Protein AF-A0AAU6ND78-F1 (afdb_monomer)

Secondary structure (DSSP, 8-state):
-HHHHHHHHHHHHHHHT----EEEEEEEEEETT-TTHHHHHHHHHHHHHHH-TTEEEEEEEEEE-TT-HHHHHHHHHHHHTT-BSEEEE-SSS--HHHHHHHHHH---EEE---SSHHHHHHHHHHHHHTT-SEEEEEESSHHHHHHHHHHHTTT--SEEEEEES--HHHHHHHHH-SSPPSEEEEEE-HHHHHHHHHHHHHTT---STT-EEEEESSS----GGG-SS-EEEEEE-HHHHHHHTT-SS-PPPTT--HHHHHHHHHHHHHHHHHHHTTTT-S-S-B---SSS---TTHHHHHHHHHHHHHHHHH-TTSSEEEETTTTEEEE---EEEEEE-GGGG--

Foldseek 3Di:
DVVVVVVVVVVVVVVVPPLQQAEAEEEEEEEPVPVCVVVLLVVLQVLLCVVPVSYHYHYHYQHADVVCNVVSLVSVLVRQLVKHQEYEYAYLADDVLVVVLCVAQVHQYAYEYLACLVVLVVVLVVCVVVVFQEEEEEEADVVVQVSSCNSCPPPHNHHYHYYYADDLVNLVCQVPDPPRGQAYEYAEALVRQLVRVLVCVVSVVPDDAARYEYEHRDCDDHPLVSDPHKYKYKYWHQCLLCLLVVHRDDDQDSPRPSSSSVSSLVVNVLSVLCVVCVVVQPDSIDRARSVDRHHNRNSVNVSSLVVQQVVQPPDPSRQWHADPVNSYTYGSIDMDMDIDHPVVVPD

Radius of gyration: 24.38 Å; Cα contacts (8 Å, |Δi|>4): 549; chains: 1; bounding box: 59×46×86 Å

Sequence (347 aa):
MSFYYLFLLIVFINLGCVLSELSLRFVFIVETQEQDLTHNIGKALKLSETIRPDVKIDDAIVPLDREREDESFRILCSAVSKGVSMIIDLSWSPWSMAEDLATETGLPLIRTLLGSQQLVKALDTYLESRNATDAAIILESESDVDKTLYELLGVSSIRVWVHAGLTRDSAKALKTMRPEPSFYIIVGDNGFVMDTYRRAVKEKLVRRSHRWNLVLTDYSTPDVAQLVLPTVTLQADQVECCKLMKREECTCPSDFQRKQYIINGLIQYISETYSKLERDLPLTTSPVDCEEPQPIMNSTRERLYRQFAEDSEISNETLFYWDAERSGLFLRSRFILSTYSLEAGTQ

Mean predicted aligned error: 6.79 Å

pLDDT: mean 90.55, std 9.92, range [31.86, 98.62]

Nearest PDB structures (foldseek):
  5ipt-assembly1_B  TM=3.861E-01  e=7.762E-07  Xenopus laevis
  5gq9-assembly1_B  TM=2.957E-01  e=4.783E-02  Thermus thermophilus HB27
  4nca-assembly2_B  TM=2.919E-01  e=6.004E-02  Thermus thermophilus
  4n41-assembly1_A  TM=2.745E-01  e=2.633E-01  Thermus thermophilus
  6kr6-assembly1_A  TM=3.049E-01  e=1.819E+00  Drosophila melanogaster

Structure (mmCIF, N/CA/C/O backbone):
data_AF-A0AAU6ND78-F1
#
_entry.id   AF-A0AAU6ND78-F1
#
loop_
_atom_site.group_PDB
_atom_site.id
_atom_site.type_symbol
_atom_site.label_atom_id
_atom_site.label_alt_id
_atom_site.label_comp_id
_atom_site.label_asym_id
_atom_site.label_entity_id
_atom_site.label_seq_id
_atom_site.pdbx_PDB_ins_code
_atom_site.Cartn_x
_atom_site.Cartn_y
_atom_site.Cartn_z
_atom_site.occupancy
_atom_site.B_iso_or_equiv
_atom_site.auth_seq_id
_atom_site.auth_comp_id
_atom_site.auth_asym_id
_atom_site.auth_atom_id
_atom_site.pdbx_PDB_model_num
ATOM 1 N N . MET A 1 1 ? -32.222 25.351 53.608 1.00 53.56 1 MET A N 1
ATOM 2 C CA . MET A 1 1 ? -32.632 24.228 52.731 1.00 53.56 1 MET A CA 1
ATOM 3 C C . MET A 1 1 ? -32.433 24.502 51.239 1.00 53.56 1 MET A C 1
ATOM 5 O O . MET A 1 1 ? -32.030 23.577 50.560 1.00 53.56 1 MET A O 1
ATOM 9 N N . SER A 1 2 ? -32.629 25.723 50.719 1.00 65.56 2 SER A N 1
ATOM 10 C CA . SER A 1 2 ? -32.512 26.025 49.270 1.00 65.56 2 SER A CA 1
ATOM 11 C C 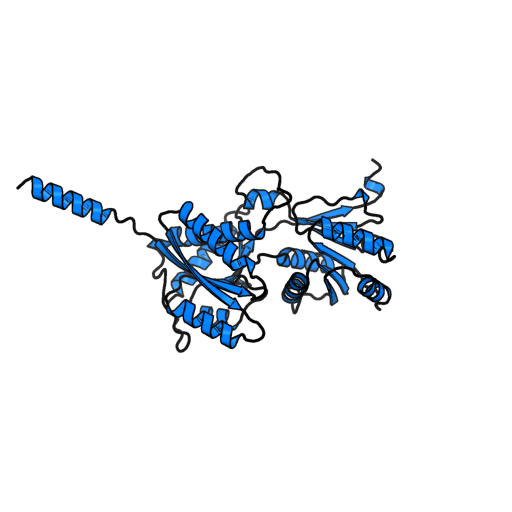. SER A 1 2 ? -31.113 25.789 48.649 1.00 65.56 2 SER A C 1
ATOM 13 O O . SER A 1 2 ? -30.996 25.201 47.579 1.00 65.56 2 SER A O 1
ATOM 15 N N . PHE A 1 3 ? -30.030 26.144 49.354 1.00 68.00 3 PHE A N 1
ATOM 16 C CA . PHE A 1 3 ? -28.660 26.028 48.822 1.00 68.00 3 PHE A CA 1
ATOM 17 C C . PHE A 1 3 ? -28.160 24.589 48.613 1.00 68.00 3 PHE A C 1
ATOM 19 O O . PHE A 1 3 ? -27.346 24.347 47.728 1.00 68.00 3 PHE A O 1
ATOM 26 N N . TYR A 1 4 ? -28.653 23.628 49.398 1.00 75.06 4 TYR A N 1
ATOM 27 C CA . TYR A 1 4 ? -28.202 22.234 49.319 1.00 75.06 4 TYR A CA 1
ATOM 28 C C . TYR A 1 4 ? -28.749 21.533 48.067 1.00 75.06 4 TYR A C 1
ATOM 30 O O . TYR A 1 4 ? -28.034 20.781 47.413 1.00 75.06 4 TYR A O 1
ATOM 38 N N . TYR A 1 5 ? -29.990 21.852 47.682 1.00 78.06 5 TYR A N 1
ATOM 39 C CA . TYR A 1 5 ? -30.595 21.364 46.442 1.00 78.06 5 TYR A CA 1
ATOM 40 C C . TYR A 1 5 ? -29.943 21.977 45.203 1.00 78.06 5 TYR A C 1
ATOM 42 O O . TYR A 1 5 ? -29.746 21.268 44.224 1.00 78.06 5 TYR A O 1
ATOM 50 N N . LEU A 1 6 ? -29.545 23.254 45.254 1.00 79.19 6 LEU A N 1
ATOM 51 C CA . LEU A 1 6 ? -28.819 23.896 44.154 1.00 79.19 6 LEU A CA 1
ATOM 52 C C . LEU A 1 6 ? -27.427 23.272 43.958 1.00 79.19 6 LEU A C 1
ATOM 54 O O . LEU A 1 6 ? -27.023 23.017 42.828 1.00 79.19 6 LEU A O 1
ATOM 58 N N . PHE A 1 7 ? -26.720 22.967 45.052 1.00 80.38 7 PHE A N 1
ATOM 59 C CA . PHE A 1 7 ? -25.421 22.294 44.999 1.00 80.38 7 PHE A CA 1
ATOM 60 C C . PHE A 1 7 ? -25.538 20.858 44.470 1.00 80.38 7 PHE A C 1
ATOM 62 O O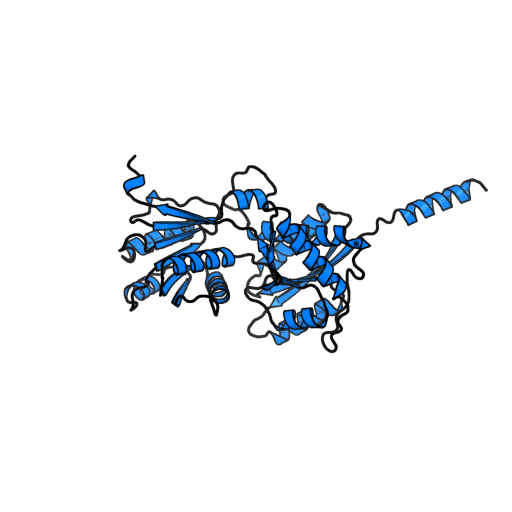 . PHE A 1 7 ? -24.787 20.478 43.578 1.00 80.38 7 PHE A O 1
ATOM 69 N N . LEU A 1 8 ? -26.522 20.084 44.944 1.00 79.06 8 LEU A N 1
ATOM 70 C CA . LEU A 1 8 ? -26.807 18.746 44.414 1.00 79.06 8 LEU A CA 1
ATOM 71 C C . LEU A 1 8 ? -27.179 18.787 42.930 1.00 79.06 8 LEU A C 1
ATOM 73 O O . LEU A 1 8 ? -26.688 17.961 42.173 1.00 79.06 8 LEU A O 1
ATOM 77 N N . LEU A 1 9 ? -27.983 19.758 42.490 1.00 78.06 9 LEU A N 1
ATOM 78 C CA . LEU A 1 9 ? -28.353 19.908 41.082 1.00 78.06 9 LEU A CA 1
ATOM 79 C C . LEU A 1 9 ? -27.132 20.233 40.208 1.00 78.06 9 LEU A C 1
ATOM 81 O O . LEU A 1 9 ? -26.975 19.644 39.148 1.00 78.06 9 LEU A O 1
ATOM 85 N N . ILE A 1 10 ? -26.230 21.106 40.671 1.00 76.25 10 ILE A N 1
ATOM 86 C CA . ILE A 1 10 ? -24.968 21.407 39.978 1.00 76.25 10 ILE A CA 1
ATOM 87 C C . ILE A 1 10 ? -24.070 20.167 39.933 1.00 76.25 10 ILE A C 1
ATOM 89 O O . ILE A 1 10 ? -23.487 19.887 38.892 1.00 76.25 10 ILE A O 1
ATOM 93 N N . VAL A 1 11 ? -23.979 19.393 41.015 1.00 73.81 11 VAL A N 1
ATOM 94 C CA . VAL A 1 11 ? -23.215 18.137 41.040 1.00 73.81 11 VAL A CA 1
ATOM 95 C C . VAL A 1 11 ? -23.829 17.107 40.087 1.00 73.81 11 VAL A C 1
ATOM 97 O O . VAL A 1 11 ? -23.094 16.521 39.308 1.00 73.81 11 VAL A O 1
ATOM 100 N N . PHE A 1 12 ? -25.154 16.941 40.052 1.00 69.81 12 PHE A N 1
ATOM 101 C CA . PHE A 1 12 ? -25.834 16.032 39.119 1.00 69.81 12 PHE A CA 1
ATOM 102 C C . PHE A 1 12 ? -25.751 16.488 37.658 1.00 69.81 12 PHE A C 1
ATOM 104 O O . PHE A 1 12 ? -25.626 15.644 36.779 1.00 69.81 12 PHE A O 1
ATOM 111 N N . ILE A 1 13 ? -25.766 17.796 37.382 1.00 67.56 13 ILE A N 1
ATOM 112 C CA . ILE A 1 13 ? -25.544 18.336 36.032 1.00 67.56 13 ILE A CA 1
ATOM 113 C C . ILE A 1 13 ? -24.085 18.131 35.610 1.00 67.56 13 ILE A C 1
ATOM 115 O O . ILE A 1 13 ? -23.843 17.741 34.476 1.00 67.56 13 ILE A O 1
ATOM 119 N N . ASN A 1 14 ? -23.113 18.325 36.507 1.00 58.50 14 ASN A N 1
ATOM 120 C CA . ASN A 1 14 ? -21.699 18.081 36.200 1.00 58.50 14 ASN A CA 1
ATOM 121 C C . ASN A 1 14 ? -21.361 16.583 36.107 1.00 58.50 14 ASN A C 1
ATOM 123 O O . ASN A 1 14 ? -20.530 16.214 35.286 1.00 58.50 14 ASN A O 1
ATOM 127 N N . LEU A 1 15 ? -22.032 15.712 36.871 1.00 57.19 15 LEU A N 1
ATOM 128 C CA . LEU A 1 15 ? -21.959 14.256 36.686 1.00 57.19 15 LEU A CA 1
ATOM 129 C C . LEU A 1 15 ? -22.676 13.803 35.405 1.00 57.19 15 LEU A C 1
ATOM 131 O O . LEU A 1 15 ? -22.231 12.855 34.770 1.00 57.19 15 LEU A O 1
ATOM 135 N N . GLY A 1 16 ? -23.763 14.474 35.013 1.00 49.50 16 GLY A N 1
ATOM 136 C CA . GLY A 1 16 ? -24.480 14.221 33.759 1.00 49.50 16 GLY A CA 1
ATOM 137 C C . GLY A 1 16 ? -23.783 14.785 32.514 1.00 49.50 16 GLY A C 1
ATOM 138 O O . GLY A 1 16 ? -24.092 14.357 31.408 1.00 49.50 16 GLY A O 1
ATOM 139 N N . CYS A 1 17 ? -22.833 15.709 32.695 1.00 43.47 17 CYS A N 1
ATOM 140 C CA . CYS A 1 17 ? -21.955 16.271 31.664 1.00 43.47 17 CYS A CA 1
ATOM 141 C C . CYS A 1 17 ? -20.551 15.644 31.668 1.00 43.47 17 CYS A C 1
ATOM 143 O O . CYS A 1 17 ? -19.610 16.246 31.147 1.00 43.47 17 CYS A O 1
ATOM 145 N N . VAL A 1 18 ? -20.388 14.428 32.198 1.00 48.59 18 VAL A N 1
ATOM 146 C CA . VAL A 1 18 ? -19.307 13.572 31.702 1.00 48.59 18 VAL A CA 1
ATOM 147 C C . VAL A 1 18 ? -19.724 13.203 30.283 1.00 48.59 18 VAL A C 1
ATOM 149 O O . VAL A 1 18 ? -20.524 12.292 30.083 1.00 48.59 18 VAL A O 1
ATOM 152 N N . LEU A 1 19 ? -19.280 14.000 29.305 1.00 51.47 19 LEU A N 1
ATOM 153 C CA . LEU A 1 19 ? -19.323 13.618 27.898 1.00 51.47 19 LEU A CA 1
ATOM 154 C C . LEU A 1 19 ? -18.779 12.188 27.839 1.00 51.47 19 LEU A C 1
ATOM 156 O O . LEU A 1 19 ? -17.650 11.959 28.265 1.00 51.47 19 LEU A O 1
ATOM 160 N N . SER A 1 20 ? -19.625 11.236 27.436 1.00 59.66 20 SER A N 1
ATOM 161 C CA . SER A 1 20 ? -19.210 9.853 27.211 1.00 59.66 20 SER A CA 1
ATOM 162 C C . SER A 1 20 ? -18.063 9.904 26.213 1.00 59.66 20 SER A C 1
ATOM 164 O O . SER A 1 20 ? -18.268 10.267 25.060 1.00 59.66 20 SER A O 1
ATOM 166 N N . GLU A 1 21 ? -16.850 9.675 26.698 1.00 79.06 21 GLU A N 1
ATOM 167 C CA . GLU A 1 21 ? -15.640 9.720 25.894 1.00 79.06 21 GLU A CA 1
ATOM 168 C C . GLU A 1 21 ? -15.464 8.338 25.270 1.00 79.06 21 GLU A C 1
ATOM 170 O O . GLU A 1 21 ? -15.348 7.332 25.978 1.00 79.06 21 GLU A O 1
ATOM 175 N N . LEU A 1 22 ? -15.497 8.269 23.940 1.00 89.38 22 LEU A N 1
ATOM 176 C CA . LEU A 1 22 ? -15.338 7.010 23.230 1.00 89.38 22 LEU A CA 1
ATOM 177 C C . LEU A 1 22 ? -13.873 6.579 23.312 1.00 89.38 22 LEU A C 1
ATOM 179 O O . LEU A 1 22 ? -13.000 7.214 22.723 1.00 89.38 22 LEU A O 1
ATOM 183 N N . SER A 1 23 ? -13.606 5.474 24.001 1.00 93.31 23 SER A N 1
ATOM 184 C CA . SER A 1 23 ? -12.269 4.884 24.082 1.00 93.31 23 SER A CA 1
ATOM 185 C C . SER A 1 23 ? -12.122 3.741 23.077 1.00 93.31 23 SER A C 1
ATOM 187 O O . SER A 1 23 ? -12.868 2.758 23.114 1.00 93.31 23 SER A O 1
ATOM 189 N N . LEU A 1 24 ? -11.163 3.887 22.165 1.00 96.25 24 LEU A N 1
ATOM 190 C CA . LEU A 1 24 ? -10.801 2.914 21.141 1.00 96.25 24 LEU A CA 1
ATOM 191 C C . LEU A 1 24 ? -9.379 2.419 21.378 1.00 96.25 24 LEU A C 1
ATOM 193 O O . LEU A 1 24 ? -8.514 3.168 21.831 1.00 96.25 24 LEU A O 1
ATOM 197 N N . ARG A 1 25 ? -9.126 1.162 21.016 1.00 97.50 25 ARG A N 1
ATOM 198 C CA . ARG A 1 25 ? -7.787 0.580 21.067 1.00 97.50 25 ARG A CA 1
ATOM 199 C C . ARG A 1 25 ? -7.467 -0.155 19.776 1.00 97.50 25 ARG A C 1
ATOM 201 O O . ARG A 1 25 ? -8.070 -1.189 19.489 1.00 97.50 25 ARG A O 1
ATOM 208 N N . PHE A 1 26 ? -6.527 0.368 18.997 1.00 98.44 26 PHE A N 1
ATOM 209 C CA . PHE A 1 26 ? -6.134 -0.211 17.713 1.00 98.44 26 PHE A CA 1
ATOM 210 C C . PHE A 1 26 ? -4.826 -0.986 17.826 1.00 98.44 26 PHE A C 1
ATOM 212 O O . PHE A 1 26 ? -3.862 -0.530 18.434 1.00 98.44 26 PHE A O 1
ATOM 219 N N . VAL A 1 27 ? -4.779 -2.167 17.218 1.00 98.62 27 VAL A N 1
ATOM 220 C CA . VAL A 1 27 ? -3.546 -2.950 17.106 1.00 98.62 27 VAL A CA 1
ATOM 221 C C . VAL A 1 27 ? -3.074 -2.888 15.661 1.00 98.62 27 VAL A C 1
ATOM 223 O O . VAL A 1 27 ? -3.791 -3.320 14.766 1.00 98.62 27 VAL A O 1
ATOM 226 N N . PHE A 1 28 ? -1.887 -2.338 15.425 1.00 98.56 28 PHE A N 1
ATOM 227 C CA . PHE A 1 28 ? -1.316 -2.194 14.090 1.00 98.56 28 PHE A CA 1
ATOM 228 C C . PHE A 1 28 ? -0.317 -3.311 13.813 1.00 98.56 28 PHE A C 1
ATOM 230 O O . PHE A 1 28 ? 0.616 -3.500 14.593 1.00 98.56 28 PHE A O 1
ATOM 237 N N . ILE A 1 29 ? -0.471 -4.008 12.690 1.00 98.44 29 ILE A N 1
ATOM 238 C CA . ILE A 1 29 ? 0.523 -4.971 12.199 1.00 98.44 29 ILE A CA 1
ATOM 239 C C . ILE A 1 29 ? 1.402 -4.257 11.175 1.00 98.44 29 ILE A C 1
ATOM 241 O O . ILE A 1 29 ? 0.898 -3.654 10.227 1.00 98.44 29 ILE A O 1
ATOM 245 N N . VAL A 1 30 ? 2.716 -4.294 11.389 1.00 97.31 30 VAL A N 1
ATOM 246 C CA . VAL A 1 30 ? 3.703 -3.563 10.588 1.00 97.31 30 VAL A CA 1
ATOM 247 C C . VAL A 1 30 ? 4.913 -4.450 10.335 1.00 97.31 30 VAL A C 1
ATOM 249 O O . VAL A 1 30 ? 5.438 -5.043 11.267 1.00 97.31 30 VAL A O 1
ATOM 252 N N . GLU A 1 31 ? 5.396 -4.511 9.097 1.00 94.94 31 GLU A N 1
ATOM 253 C CA . GLU A 1 31 ? 6.631 -5.232 8.759 1.00 94.94 31 GLU A CA 1
ATOM 254 C C . GLU A 1 31 ? 7.838 -4.640 9.503 1.00 94.94 31 GLU A C 1
ATOM 256 O O . GLU A 1 31 ? 7.981 -3.419 9.604 1.00 94.94 31 GLU A O 1
ATOM 261 N N . THR A 1 32 ? 8.746 -5.487 9.993 1.00 94.81 32 THR A N 1
ATOM 262 C CA . THR A 1 32 ? 9.951 -5.045 10.734 1.00 94.81 32 THR A CA 1
ATOM 263 C C . THR A 1 32 ? 10.842 -4.063 9.960 1.00 94.81 32 THR A C 1
ATOM 265 O O . THR A 1 32 ? 11.586 -3.282 10.560 1.00 94.81 32 THR A O 1
ATOM 268 N N . GLN A 1 33 ? 10.751 -4.066 8.631 1.00 91.69 33 GLN A N 1
ATOM 269 C CA . GLN A 1 33 ? 11.484 -3.188 7.725 1.00 91.69 33 GLN A CA 1
ATOM 270 C C . GLN A 1 33 ? 10.896 -1.761 7.656 1.00 91.69 33 GLN A C 1
ATOM 272 O O . GLN A 1 33 ? 11.593 -0.839 7.238 1.00 91.69 33 GLN A O 1
ATOM 277 N N . GLU A 1 34 ? 9.649 -1.532 8.087 1.00 90.06 34 GLU A N 1
ATOM 278 C CA . GLU A 1 34 ? 8.969 -0.222 8.038 1.00 90.06 34 GLU A CA 1
ATOM 279 C C . GLU A 1 34 ? 9.133 0.565 9.356 1.00 90.06 34 GLU A C 1
ATOM 281 O O . GLU A 1 34 ? 8.165 0.923 10.029 1.00 90.06 34 GLU A O 1
ATOM 286 N N . GLN A 1 35 ? 10.377 0.869 9.736 1.00 85.19 35 GLN A N 1
ATOM 287 C CA . GLN A 1 35 ? 10.702 1.477 11.040 1.00 85.19 35 GLN A CA 1
ATOM 288 C C . GLN A 1 35 ? 10.056 2.857 11.270 1.00 85.19 35 GLN A C 1
ATOM 290 O O . GLN A 1 35 ? 9.648 3.179 12.388 1.00 85.19 35 GLN A O 1
ATOM 295 N N . ASP A 1 36 ? 9.909 3.659 10.213 1.00 90.00 36 ASP A N 1
ATOM 296 C CA . ASP A 1 36 ? 9.319 5.003 10.293 1.00 90.00 36 ASP A CA 1
ATOM 297 C C . ASP A 1 36 ? 7.799 4.980 10.522 1.00 90.00 36 ASP A C 1
ATOM 299 O O . ASP A 1 36 ? 7.201 5.985 10.925 1.00 90.00 36 ASP A O 1
ATOM 303 N N . LEU A 1 37 ? 7.147 3.841 10.269 1.00 93.25 37 LEU A N 1
ATOM 304 C CA . LEU A 1 37 ? 5.693 3.748 10.276 1.00 93.25 37 LEU A CA 1
ATOM 305 C C . LEU A 1 37 ? 5.108 3.918 11.682 1.00 93.25 37 LEU A C 1
ATOM 307 O O . LEU A 1 37 ? 4.090 4.589 11.834 1.00 93.25 37 LEU A O 1
ATOM 311 N N . THR A 1 38 ? 5.798 3.430 12.715 1.00 94.75 38 THR A N 1
ATOM 312 C CA . THR A 1 38 ? 5.420 3.624 14.125 1.00 94.75 38 THR A CA 1
ATOM 313 C C . THR A 1 38 ? 5.265 5.106 14.479 1.00 94.75 38 THR A C 1
ATOM 315 O O . THR A 1 38 ? 4.281 5.515 15.096 1.00 94.75 38 THR A O 1
ATOM 318 N N . HIS A 1 39 ? 6.208 5.946 14.041 1.00 95.75 39 HIS A N 1
ATOM 319 C CA . HIS A 1 39 ? 6.139 7.392 14.271 1.00 95.75 39 HIS A CA 1
ATOM 320 C C . HIS A 1 39 ? 4.975 8.036 13.514 1.00 95.75 39 HIS A C 1
ATOM 322 O O . HIS A 1 39 ? 4.284 8.910 14.043 1.00 95.75 39 HIS A O 1
ATOM 328 N N . ASN A 1 40 ? 4.733 7.588 12.281 1.00 96.50 40 ASN A N 1
ATOM 329 C CA . ASN A 1 40 ? 3.654 8.109 11.448 1.00 96.50 40 ASN A CA 1
ATOM 330 C C . ASN A 1 40 ? 2.267 7.753 12.004 1.00 96.50 40 ASN A C 1
ATOM 332 O O . ASN A 1 40 ? 1.378 8.610 12.004 1.00 96.50 40 ASN A O 1
ATOM 336 N N . ILE A 1 41 ? 2.103 6.539 12.540 1.00 97.81 41 ILE A N 1
ATOM 337 C CA . ILE A 1 41 ? 0.901 6.104 13.265 1.00 97.81 41 ILE A CA 1
ATOM 338 C C . ILE A 1 41 ? 0.678 7.001 14.486 1.00 97.81 41 ILE A C 1
ATOM 340 O O . ILE A 1 41 ? -0.388 7.600 14.614 1.00 97.81 41 ILE A O 1
ATOM 344 N N . GLY A 1 42 ? 1.700 7.200 15.325 1.00 97.06 42 GLY A N 1
ATOM 345 C CA . GLY A 1 42 ? 1.593 8.056 16.513 1.00 97.06 42 GLY A CA 1
ATOM 346 C C . GLY A 1 42 ? 1.199 9.506 16.197 1.00 97.06 42 GLY A C 1
ATOM 347 O O . GLY A 1 42 ? 0.430 10.123 16.936 1.00 97.06 42 GLY A O 1
ATOM 348 N N . LYS A 1 43 ? 1.681 10.068 15.079 1.00 97.19 43 LYS A N 1
ATOM 349 C CA . LYS A 1 43 ? 1.241 11.388 14.590 1.00 97.19 43 LYS A CA 1
ATOM 350 C C . LYS A 1 43 ? -0.223 11.389 14.154 1.00 97.19 43 LYS A C 1
ATOM 352 O O . LYS A 1 43 ? -0.943 12.333 14.474 1.00 97.19 43 LYS A O 1
ATOM 357 N N . ALA A 1 44 ? -0.645 10.361 13.425 1.00 97.38 44 ALA A N 1
ATOM 358 C CA . ALA A 1 44 ? -2.000 10.247 12.901 1.00 97.38 44 ALA A CA 1
ATOM 359 C C . ALA A 1 44 ? -3.039 10.063 14.020 1.00 97.38 44 ALA A C 1
ATOM 361 O O . ALA A 1 44 ? -4.082 10.713 13.992 1.00 97.38 44 ALA A O 1
ATOM 362 N N . LEU A 1 45 ? -2.718 9.264 15.043 1.00 97.19 45 LEU A N 1
ATOM 363 C CA . LEU A 1 45 ? -3.536 9.101 16.249 1.00 97.19 45 LEU A CA 1
ATOM 364 C C . LEU A 1 45 ? -3.746 10.444 16.960 1.00 97.19 45 LEU A C 1
ATOM 366 O O . LEU A 1 45 ? -4.882 10.883 17.126 1.00 97.19 45 LEU A O 1
ATOM 370 N N . LYS A 1 46 ? -2.656 11.163 17.262 1.00 96.25 46 LYS A N 1
ATOM 371 C CA . LYS A 1 46 ? -2.714 12.494 17.895 1.00 96.25 46 LYS A CA 1
ATOM 372 C C . LYS A 1 46 ? -3.516 13.502 17.079 1.00 96.25 46 LYS A C 1
ATOM 374 O O . LYS A 1 46 ? -4.245 14.317 17.642 1.00 96.25 46 LYS A O 1
ATOM 379 N N . LEU A 1 47 ? -3.370 13.474 15.754 1.00 95.44 47 LEU A N 1
ATOM 380 C CA . LEU A 1 47 ? -4.152 14.326 14.866 1.00 95.44 47 LEU A CA 1
ATOM 381 C C . LEU A 1 47 ? -5.646 13.994 14.967 1.00 95.44 47 LEU A C 1
ATOM 383 O O . LEU A 1 47 ? -6.450 14.912 15.102 1.00 95.44 47 LEU A O 1
ATOM 387 N N . SER A 1 48 ? -6.008 12.708 14.947 1.00 95.19 48 SER A N 1
ATOM 388 C CA . SER A 1 48 ? -7.399 12.266 15.085 1.00 95.19 48 SER A CA 1
ATOM 389 C C . SER A 1 48 ? -8.008 12.727 16.412 1.00 95.19 48 SER A C 1
ATOM 391 O O . SER A 1 48 ? -9.097 13.290 16.399 1.00 95.19 48 SER A O 1
ATOM 393 N N . GLU A 1 49 ? -7.300 12.576 17.535 1.00 94.19 49 GLU A N 1
ATOM 394 C CA . GLU A 1 49 ? -7.760 13.054 18.852 1.00 94.19 49 GLU A CA 1
ATOM 395 C C . GLU A 1 49 ? -7.838 14.589 18.938 1.00 94.19 49 GLU A C 1
ATOM 397 O O . GLU A 1 49 ? -8.685 15.144 19.631 1.00 94.19 49 GLU A O 1
ATOM 402 N N . THR A 1 50 ? -6.974 15.309 18.214 1.00 94.62 50 THR A N 1
ATOM 403 C CA . THR A 1 50 ? -7.032 16.781 18.153 1.00 94.62 50 THR A CA 1
ATOM 404 C C . THR A 1 50 ? -8.259 17.258 17.378 1.00 94.62 50 THR A C 1
ATOM 406 O O . THR A 1 50 ? -8.898 18.235 17.763 1.00 94.62 50 THR A O 1
ATOM 409 N N . ILE A 1 51 ? -8.587 16.578 16.276 1.00 92.56 51 ILE A N 1
ATOM 410 C CA . ILE A 1 51 ? -9.783 16.866 15.474 1.00 92.56 51 ILE A CA 1
ATOM 411 C C . ILE A 1 51 ? -11.046 16.463 16.246 1.00 92.56 51 ILE A C 1
ATOM 413 O O . ILE A 1 51 ? -12.073 17.131 16.125 1.00 92.56 51 ILE A O 1
ATOM 417 N N . ARG A 1 52 ? -10.964 15.396 17.048 1.00 89.94 52 ARG A N 1
ATOM 418 C CA . ARG A 1 52 ? -1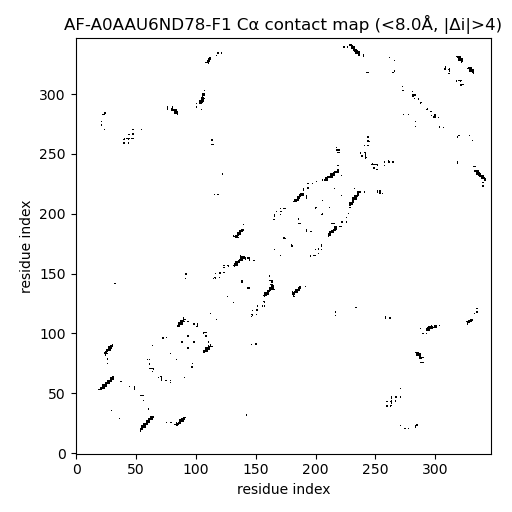2.075 14.832 17.817 1.00 89.94 52 ARG A CA 1
ATOM 419 C C . ARG A 1 52 ? -11.702 14.602 19.283 1.00 89.94 52 ARG A C 1
ATOM 421 O O . ARG A 1 52 ? -11.325 13.490 19.650 1.00 89.94 52 ARG A O 1
ATOM 428 N N . PRO A 1 53 ? -11.838 15.641 20.129 1.00 89.94 53 PRO A N 1
ATOM 429 C CA . PRO A 1 53 ? -11.487 15.564 21.548 1.00 89.94 53 PRO A CA 1
ATOM 430 C C . PRO A 1 53 ? -12.354 14.602 22.368 1.00 89.94 53 PRO A C 1
ATOM 432 O O . PRO A 1 53 ? -12.009 14.302 23.503 1.00 89.94 53 PRO A O 1
ATOM 435 N N . ASP A 1 54 ? -13.488 14.168 21.816 1.00 89.94 54 ASP A N 1
ATOM 436 C CA . ASP A 1 54 ? -14.436 13.213 22.392 1.00 89.94 54 ASP A CA 1
ATOM 437 C C . ASP A 1 54 ? -14.032 11.742 22.187 1.00 89.94 54 ASP A C 1
ATOM 439 O O . ASP A 1 54 ? -14.708 10.845 22.692 1.00 89.94 54 ASP A O 1
ATOM 443 N N . VAL A 1 55 ? -12.941 11.487 21.456 1.00 91.75 55 VAL A N 1
ATOM 444 C CA . VAL A 1 55 ? -12.392 10.146 21.231 1.00 91.75 55 VAL A CA 1
ATOM 445 C C . VAL A 1 55 ? -10.995 10.044 21.820 1.00 91.75 55 VAL A C 1
ATOM 447 O O . VAL A 1 55 ? -10.136 10.889 21.565 1.00 91.75 55 VAL A O 1
ATOM 450 N N . LYS A 1 56 ? -10.749 8.951 22.541 1.00 94.62 56 LYS A N 1
ATOM 451 C CA . LYS A 1 56 ? -9.415 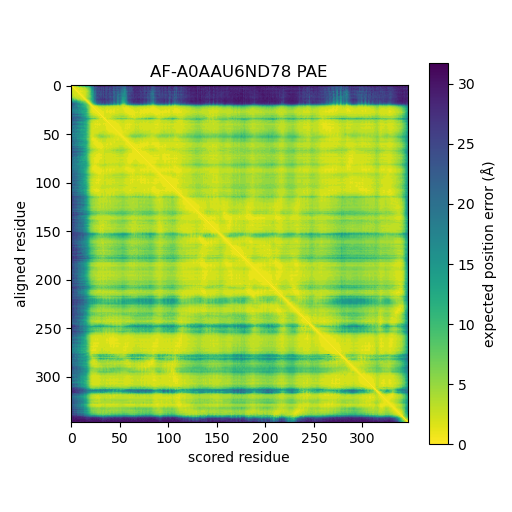8.522 22.965 1.00 94.62 56 LYS A CA 1
ATOM 452 C C . LYS A 1 56 ? -9.007 7.287 22.200 1.00 94.62 56 LYS A C 1
ATOM 454 O O . LYS A 1 56 ? -9.782 6.337 22.124 1.00 94.62 56 LYS A O 1
ATOM 459 N N . ILE A 1 57 ? -7.807 7.306 21.632 1.00 95.94 57 ILE A N 1
ATOM 460 C CA . ILE A 1 57 ? -7.303 6.205 20.820 1.00 95.94 57 ILE A CA 1
ATOM 461 C C . ILE A 1 57 ? -5.966 5.740 21.381 1.00 95.94 57 ILE A C 1
ATOM 463 O O . ILE A 1 57 ? -4.940 6.390 21.197 1.00 95.94 57 ILE A O 1
ATOM 467 N N . ASP A 1 58 ? -5.989 4.573 22.016 1.00 96.06 58 ASP A N 1
ATOM 468 C CA . ASP A 1 58 ? -4.784 3.848 22.396 1.00 96.06 58 ASP A CA 1
ATOM 469 C C . ASP A 1 58 ? -4.324 2.937 21.256 1.00 96.06 58 ASP A C 1
ATOM 471 O O . ASP A 1 58 ? -5.129 2.434 20.465 1.00 96.06 58 ASP A O 1
ATOM 475 N N . ASP A 1 59 ? -3.025 2.651 21.211 1.00 97.06 59 ASP A N 1
ATOM 476 C CA . ASP A 1 59 ? -2.452 1.754 20.218 1.00 97.06 59 ASP A CA 1
ATOM 477 C C . ASP A 1 59 ? -1.567 0.645 20.803 1.00 97.06 59 ASP A C 1
ATOM 479 O O . ASP A 1 59 ? -1.172 0.632 21.977 1.00 97.06 59 ASP A O 1
ATOM 483 N N . ALA A 1 60 ? -1.294 -0.344 19.959 1.00 98.06 60 ALA A N 1
ATOM 484 C CA . ALA A 1 60 ? -0.177 -1.261 20.096 1.00 98.06 60 ALA A CA 1
ATOM 485 C C . ALA A 1 60 ? 0.375 -1.582 18.706 1.00 98.06 60 ALA A C 1
ATOM 487 O O . ALA A 1 60 ? -0.391 -1.816 17.773 1.00 98.06 60 ALA A O 1
ATOM 488 N N . ILE A 1 61 ? 1.700 -1.633 18.584 1.00 98.00 61 ILE A N 1
ATOM 489 C CA . ILE A 1 61 ? 2.381 -2.001 17.343 1.00 98.00 61 ILE A CA 1
ATOM 490 C C . ILE A 1 61 ? 2.884 -3.437 17.457 1.00 98.00 61 ILE A C 1
ATOM 492 O O . ILE A 1 61 ? 3.603 -3.779 18.398 1.00 98.00 61 ILE A O 1
ATOM 496 N N . VAL A 1 62 ? 2.521 -4.261 16.482 1.00 98.25 62 VAL A N 1
ATOM 497 C CA . VAL A 1 62 ? 2.986 -5.635 16.319 1.00 98.25 62 VAL A CA 1
ATOM 498 C C . VAL A 1 62 ? 3.969 -5.660 15.149 1.00 98.25 62 VAL A C 1
ATOM 500 O O . VAL A 1 62 ? 3.542 -5.525 13.999 1.00 98.25 62 VAL A O 1
ATOM 503 N N . PRO A 1 63 ? 5.280 -5.809 15.411 1.00 97.44 63 PRO A N 1
ATOM 504 C CA . PRO A 1 63 ? 6.256 -5.997 14.352 1.00 97.44 63 PRO A CA 1
ATOM 505 C C . PRO A 1 63 ? 6.113 -7.408 13.770 1.00 97.44 63 PRO A C 1
ATOM 507 O O . PRO A 1 63 ? 6.257 -8.403 14.485 1.00 97.44 63 PRO A O 1
ATOM 510 N N . LEU A 1 64 ? 5.834 -7.489 12.474 1.00 97.38 64 LEU A N 1
ATOM 511 C CA . LEU A 1 64 ? 5.760 -8.726 11.714 1.00 97.38 64 LEU A CA 1
ATOM 512 C C . LEU A 1 64 ? 7.144 -9.067 11.162 1.00 97.38 64 LEU A C 1
ATOM 514 O O . LEU A 1 64 ? 7.714 -8.332 10.352 1.00 97.38 64 LEU A O 1
ATOM 518 N N . ASP A 1 65 ? 7.693 -10.171 11.655 1.00 96.19 65 ASP A N 1
ATOM 519 C CA . ASP A 1 65 ? 8.895 -10.801 11.134 1.00 96.19 65 ASP A CA 1
ATOM 520 C C . ASP A 1 65 ? 8.471 -12.076 10.403 1.00 96.19 65 ASP A C 1
ATOM 522 O O . ASP A 1 65 ? 8.120 -13.074 11.033 1.00 96.19 65 ASP A O 1
ATOM 526 N N . ARG A 1 66 ? 8.495 -12.038 9.068 1.00 92.81 66 ARG A N 1
ATOM 527 C CA . ARG A 1 66 ? 8.115 -13.172 8.211 1.00 92.81 66 ARG A CA 1
ATOM 528 C C . ARG A 1 66 ? 9.001 -14.406 8.422 1.00 92.81 66 ARG A C 1
ATOM 530 O O . ARG A 1 66 ? 8.596 -15.509 8.075 1.00 92.81 66 ARG A O 1
ATOM 537 N N . GLU A 1 67 ? 10.195 -14.253 8.998 1.00 94.62 67 GLU A N 1
ATOM 538 C CA . GLU A 1 67 ? 11.070 -15.384 9.335 1.00 94.62 67 GLU A CA 1
ATOM 539 C C . GLU A 1 67 ? 10.743 -15.990 10.710 1.00 94.62 67 GLU A C 1
ATOM 541 O O . GLU A 1 67 ? 11.153 -17.115 11.008 1.00 94.62 67 GLU A O 1
ATOM 546 N N . ARG A 1 68 ? 10.009 -15.259 11.561 1.00 96.56 68 ARG A N 1
ATOM 547 C CA . ARG A 1 68 ? 9.670 -15.635 12.945 1.00 96.56 68 ARG A CA 1
ATOM 548 C C . ARG A 1 68 ? 8.219 -15.285 13.286 1.00 96.56 68 ARG A C 1
ATOM 550 O O . ARG A 1 68 ? 7.941 -14.672 14.319 1.00 96.56 68 ARG A O 1
ATOM 557 N N . GLU A 1 69 ? 7.286 -15.715 12.439 1.00 96.38 69 GLU A N 1
ATOM 558 C CA . GLU A 1 69 ? 5.865 -15.366 12.575 1.00 96.38 69 GLU A CA 1
ATOM 559 C C . GLU A 1 69 ? 5.263 -15.804 13.922 1.00 96.38 69 GLU A C 1
ATOM 561 O O . GLU A 1 69 ? 4.468 -15.064 14.498 1.00 96.38 69 GLU A O 1
ATOM 566 N N . ASP A 1 70 ? 5.705 -16.930 14.495 1.00 97.00 70 ASP A N 1
ATOM 567 C CA . ASP A 1 70 ? 5.268 -17.391 15.822 1.00 97.00 70 ASP A CA 1
ATOM 568 C C . ASP A 1 70 ? 5.592 -16.384 16.941 1.00 97.00 70 ASP A C 1
ATOM 570 O O . ASP A 1 70 ? 4.820 -16.211 17.890 1.00 97.00 70 ASP A O 1
ATOM 574 N N . GLU A 1 71 ? 6.742 -15.707 16.858 1.00 97.81 71 GLU A N 1
ATOM 575 C CA . GLU A 1 71 ? 7.125 -14.678 17.828 1.00 97.81 71 GLU A CA 1
ATOM 576 C C . GLU A 1 71 ? 6.268 -13.424 17.645 1.00 97.81 71 GLU A C 1
ATOM 578 O O . GLU A 1 71 ? 5.737 -12.895 18.627 1.00 97.81 71 GLU A O 1
ATOM 583 N N . SER A 1 72 ? 6.065 -12.993 16.397 1.00 98.12 72 SER A N 1
ATOM 584 C CA . SER A 1 72 ? 5.148 -11.900 16.060 1.00 98.12 72 SER A CA 1
ATOM 585 C C . SER A 1 72 ? 3.719 -12.194 16.522 1.00 98.12 72 SER A C 1
ATOM 587 O O . SER A 1 72 ? 3.057 -11.310 17.069 1.00 98.12 72 SER A O 1
ATOM 589 N N . PHE A 1 73 ? 3.252 -13.438 16.398 1.00 98.31 73 PHE A N 1
ATOM 590 C CA . PHE A 1 73 ? 1.924 -13.854 16.845 1.00 98.31 73 PHE A CA 1
ATOM 591 C C . PHE A 1 73 ? 1.772 -13.791 18.364 1.00 98.31 73 PHE A C 1
ATOM 593 O O . PHE A 1 73 ? 0.773 -13.285 18.869 1.00 98.31 73 PHE A O 1
ATOM 600 N N . ARG A 1 74 ? 2.794 -14.192 19.129 1.00 98.06 74 ARG A N 1
ATOM 601 C CA . ARG A 1 74 ? 2.784 -14.013 20.594 1.00 98.06 74 ARG A CA 1
ATOM 602 C C . ARG A 1 74 ? 2.678 -12.542 20.992 1.00 98.06 74 ARG A C 1
ATOM 604 O O . ARG A 1 74 ? 1.999 -12.216 21.969 1.00 98.06 74 ARG A O 1
ATOM 611 N N . ILE A 1 75 ? 3.327 -11.649 20.242 1.00 98.19 75 ILE A N 1
ATOM 612 C CA . ILE A 1 75 ? 3.221 -10.201 20.460 1.00 98.19 75 ILE A CA 1
ATOM 613 C C . ILE A 1 75 ? 1.803 -9.714 20.131 1.00 98.19 75 ILE A C 1
ATOM 615 O O . ILE A 1 75 ? 1.232 -8.973 20.935 1.00 98.19 75 ILE A O 1
ATOM 619 N N . LEU A 1 76 ? 1.210 -10.173 19.021 1.00 98.38 76 LEU A N 1
ATOM 620 C CA . LEU A 1 76 ? -0.190 -9.897 18.676 1.00 98.38 76 LEU A CA 1
ATOM 621 C C . LEU A 1 76 ? -1.130 -10.317 19.812 1.00 98.38 76 LEU A C 1
ATOM 623 O O . LEU A 1 76 ? -1.901 -9.494 20.299 1.00 98.38 76 LEU A O 1
ATOM 627 N N . CYS A 1 77 ? -1.003 -11.550 20.301 1.00 98.12 77 CYS A N 1
ATOM 628 C CA . CYS A 1 77 ? -1.819 -12.089 21.390 1.00 98.12 77 CYS A CA 1
ATOM 629 C C . CYS A 1 77 ? -1.685 -11.291 22.695 1.00 98.12 77 CYS A C 1
ATOM 631 O O . CYS A 1 77 ? -2.675 -10.944 23.345 1.00 98.12 77 CYS A O 1
ATOM 633 N N . SER A 1 78 ? -0.462 -10.901 23.055 1.00 98.00 78 SER A N 1
ATOM 634 C CA . SER A 1 78 ? -0.213 -10.010 24.196 1.00 98.00 78 SER A CA 1
ATOM 635 C C . SER A 1 78 ? -0.843 -8.619 24.017 1.00 98.00 78 SER A C 1
ATOM 637 O O . SER A 1 78 ? -1.255 -7.984 24.991 1.00 98.00 78 SER A O 1
ATOM 639 N N . ALA A 1 79 ? -0.936 -8.122 22.781 1.00 97.94 79 ALA A N 1
ATOM 640 C CA . ALA A 1 79 ? -1.559 -6.837 22.487 1.00 97.94 79 ALA A CA 1
ATOM 641 C C . ALA A 1 79 ? -3.093 -6.892 22.574 1.00 97.94 79 ALA A C 1
ATOM 643 O O . ALA A 1 79 ? -3.682 -6.011 23.208 1.00 97.94 79 ALA A O 1
ATOM 644 N N . VAL A 1 80 ? -3.726 -7.915 21.983 1.00 97.75 80 VAL A N 1
ATOM 645 C CA . VAL A 1 80 ? -5.197 -8.050 21.921 1.00 97.75 80 VAL A CA 1
ATOM 646 C C . VAL A 1 80 ? -5.823 -8.513 23.242 1.00 97.75 80 VAL A C 1
ATOM 648 O O . VAL A 1 80 ? -6.941 -8.117 23.568 1.00 97.75 80 VAL A O 1
ATOM 651 N N . SER A 1 81 ? -5.090 -9.265 24.067 1.00 97.00 81 SER A N 1
ATOM 652 C CA . SER A 1 81 ? -5.543 -9.689 25.407 1.00 97.00 81 SER A CA 1
ATOM 653 C C . SER A 1 81 ? -5.781 -8.528 26.380 1.00 97.00 81 SER A C 1
ATOM 655 O O . SER A 1 81 ? -6.526 -8.670 27.347 1.00 97.00 81 SER A O 1
ATOM 657 N N . LYS A 1 82 ? -5.212 -7.346 26.112 1.00 95.62 82 LYS A N 1
ATOM 658 C CA . LYS A 1 82 ? -5.424 -6.121 26.906 1.00 95.62 82 LYS A CA 1
ATOM 659 C C . LYS A 1 82 ? -6.720 -5.380 26.562 1.00 95.62 82 LYS A C 1
ATOM 661 O O . LYS A 1 82 ? -6.972 -4.319 27.125 1.00 95.62 82 LYS A O 1
ATOM 666 N N . GLY A 1 83 ? -7.511 -5.908 25.633 1.00 95.31 83 GLY A N 1
ATOM 667 C CA . GLY A 1 83 ? -8.623 -5.198 25.020 1.00 95.31 83 GLY A CA 1
ATOM 668 C C . GLY A 1 83 ? -8.226 -4.638 23.661 1.00 95.31 83 GLY A C 1
ATOM 669 O O . GLY A 1 83 ? -7.155 -4.051 23.507 1.00 95.31 83 GLY A O 1
ATOM 670 N N . VAL A 1 84 ? -9.088 -4.821 22.668 1.00 97.50 84 VAL A N 1
ATOM 671 C CA . VAL A 1 84 ? -8.881 -4.321 21.308 1.00 97.50 84 VAL A CA 1
ATOM 672 C C . VAL A 1 84 ? -10.223 -3.980 20.664 1.00 97.50 84 VAL A C 1
ATOM 674 O O . VAL A 1 84 ? -11.229 -4.649 20.899 1.00 97.50 84 VAL A O 1
ATOM 677 N N . SER A 1 85 ? -10.239 -2.904 19.882 1.00 97.44 85 SER A N 1
ATOM 678 C CA . SER A 1 85 ? -11.369 -2.502 19.041 1.00 97.44 85 SER A CA 1
ATOM 679 C C . SER A 1 85 ? -11.265 -3.092 17.642 1.00 97.44 85 SER A C 1
ATOM 681 O O . SER A 1 85 ? -12.265 -3.558 17.100 1.00 97.44 85 SER A O 1
ATOM 683 N N . MET A 1 86 ? -10.066 -3.032 17.056 1.00 97.94 86 MET A N 1
ATOM 684 C CA . MET A 1 86 ? -9.783 -3.417 15.676 1.00 97.94 86 MET A CA 1
ATOM 685 C C . MET A 1 86 ? -8.294 -3.721 15.494 1.00 97.94 86 MET A C 1
ATOM 687 O O . MET A 1 86 ? -7.441 -3.072 16.109 1.00 97.94 86 MET A O 1
ATOM 691 N N . ILE A 1 87 ? -7.997 -4.665 14.604 1.00 98.62 87 ILE A N 1
ATOM 692 C CA . ILE A 1 87 ? -6.666 -4.872 14.035 1.00 98.62 87 ILE A CA 1
ATOM 693 C C . ILE A 1 87 ? -6.577 -4.100 12.716 1.00 98.62 87 ILE A C 1
ATOM 695 O O . ILE A 1 87 ? -7.444 -4.226 11.851 1.00 98.62 87 ILE A O 1
ATOM 699 N N . ILE A 1 88 ? -5.522 -3.306 12.558 1.00 98.56 88 ILE A N 1
ATOM 700 C CA . ILE A 1 88 ? -5.207 -2.576 11.331 1.00 98.56 88 ILE A CA 1
ATOM 701 C C . ILE A 1 88 ? -3.928 -3.175 10.751 1.00 98.56 88 ILE A C 1
ATOM 703 O O . ILE A 1 88 ? -2.826 -2.940 11.246 1.00 98.56 88 ILE A O 1
ATOM 707 N N . ASP A 1 89 ? -4.083 -3.961 9.697 1.00 98.06 89 ASP A N 1
ATOM 708 C CA . ASP A 1 89 ? -2.984 -4.594 8.989 1.00 98.06 89 ASP A CA 1
ATOM 709 C C . ASP A 1 89 ? -2.403 -3.647 7.927 1.00 98.06 89 ASP A C 1
ATOM 711 O O . ASP A 1 89 ? -3.051 -3.312 6.928 1.00 98.06 89 ASP A O 1
ATOM 715 N N . LEU A 1 90 ? -1.173 -3.187 8.171 1.00 96.94 90 LEU A N 1
ATOM 716 C CA . LEU A 1 90 ? -0.384 -2.347 7.265 1.00 96.94 90 LEU A CA 1
ATOM 717 C C . LEU A 1 90 ? 0.743 -3.143 6.582 1.00 96.94 90 LEU A C 1
ATOM 719 O O . LEU A 1 90 ? 1.619 -2.545 5.948 1.00 96.94 90 LEU A O 1
ATOM 723 N N . SER A 1 91 ? 0.762 -4.469 6.745 1.00 94.81 91 SER A N 1
ATOM 724 C CA . SER A 1 91 ? 1.802 -5.345 6.214 1.00 94.81 91 SER A CA 1
ATOM 725 C C . SER A 1 91 ? 1.726 -5.503 4.691 1.00 94.81 91 SER A C 1
ATOM 727 O O . SER A 1 91 ? 0.755 -5.115 4.026 1.00 94.81 91 SER A O 1
ATOM 729 N N . TRP A 1 92 ? 2.796 -6.035 4.090 1.00 91.88 92 TRP A N 1
ATOM 730 C CA . TRP A 1 92 ? 2.918 -6.074 2.630 1.00 91.88 92 TRP A CA 1
ATOM 731 C C . TRP A 1 92 ? 1.965 -7.081 1.981 1.00 91.88 92 TRP A C 1
ATOM 733 O O . TRP A 1 92 ? 1.427 -6.801 0.910 1.00 91.88 92 TRP A O 1
ATOM 743 N N . SER A 1 93 ? 1.691 -8.200 2.648 1.00 90.94 93 SER A N 1
ATOM 744 C CA . SER A 1 93 ? 0.788 -9.280 2.226 1.00 90.94 93 SER A CA 1
ATOM 745 C C . SER A 1 93 ? -0.063 -9.755 3.412 1.00 90.94 93 SER A C 1
ATOM 747 O O . SER A 1 93 ? 0.353 -9.547 4.548 1.00 90.94 93 SER A O 1
ATOM 749 N N . PRO A 1 94 ? -1.240 -10.371 3.191 1.00 92.44 94 PRO A N 1
ATOM 750 C CA . PRO A 1 94 ? -2.064 -10.871 4.292 1.00 92.44 94 PRO A CA 1
ATOM 751 C C . PRO A 1 94 ? -1.274 -11.780 5.240 1.00 92.44 94 PRO A C 1
ATOM 753 O O . PRO A 1 94 ? -0.394 -12.529 4.803 1.00 92.44 94 PRO A O 1
ATOM 756 N N . TRP A 1 95 ? -1.586 -11.716 6.532 1.00 95.62 95 TRP A N 1
ATOM 757 C CA . TRP A 1 95 ? -0.999 -12.597 7.537 1.00 95.62 95 TRP A CA 1
ATOM 758 C C . TRP A 1 95 ? -2.061 -13.548 8.089 1.00 95.62 95 TRP A C 1
ATOM 760 O O . TRP A 1 95 ? -2.900 -13.152 8.900 1.00 95.62 95 TRP A O 1
ATOM 770 N N . SER A 1 96 ? -2.000 -14.808 7.654 1.00 95.44 96 SER A N 1
ATOM 771 C CA . SER A 1 96 ? -3.020 -15.828 7.933 1.00 95.44 96 SER A CA 1
ATOM 772 C C . SER A 1 96 ? -3.318 -15.991 9.421 1.00 95.44 96 SER A C 1
ATOM 774 O O . SER A 1 96 ? -4.479 -16.032 9.800 1.00 95.44 96 SER A O 1
ATOM 776 N N . MET A 1 97 ? -2.298 -15.986 10.286 1.00 97.06 97 MET A N 1
ATOM 777 C CA . MET A 1 97 ? -2.501 -16.155 11.732 1.00 97.06 97 MET A CA 1
ATOM 778 C C . MET A 1 97 ? -3.375 -15.041 12.336 1.00 97.06 97 MET A C 1
ATOM 780 O O . MET A 1 97 ? -4.168 -15.291 13.243 1.00 97.06 97 MET A O 1
ATOM 784 N N . ALA A 1 98 ? -3.251 -13.805 11.840 1.00 97.56 98 ALA A N 1
ATOM 785 C CA . ALA A 1 98 ? -4.093 -12.696 12.281 1.00 97.56 98 ALA A CA 1
ATOM 786 C C . ALA A 1 98 ? -5.509 -12.776 11.687 1.00 97.56 98 ALA A C 1
ATOM 788 O O . ALA A 1 98 ? -6.473 -12.443 12.378 1.00 97.56 98 ALA A O 1
ATOM 789 N N . GLU A 1 99 ? -5.641 -13.227 10.436 1.00 97.06 99 GLU A N 1
ATOM 790 C CA . GLU A 1 99 ? -6.936 -13.442 9.776 1.00 97.06 99 GLU A CA 1
ATOM 791 C C . GLU A 1 99 ? -7.743 -14.562 10.441 1.00 97.06 99 GLU A C 1
ATOM 793 O O . GLU A 1 99 ? -8.938 -14.383 10.691 1.00 97.06 99 GLU A O 1
ATOM 798 N N . ASP A 1 100 ? -7.097 -15.674 10.790 1.00 97.00 100 ASP A N 1
ATOM 799 C CA . ASP A 1 100 ? -7.708 -16.799 11.498 1.00 97.00 100 ASP A CA 1
ATOM 800 C C . ASP A 1 100 ? -8.222 -16.339 12.870 1.00 97.00 100 ASP A C 1
ATOM 802 O O . ASP A 1 100 ? -9.409 -16.481 13.173 1.00 97.00 100 ASP A O 1
ATOM 806 N N . LEU A 1 101 ? -7.378 -15.649 13.650 1.00 97.31 101 LEU A N 1
ATOM 807 C CA . LEU A 1 101 ? -7.767 -15.088 14.947 1.00 97.31 101 LEU A CA 1
ATOM 808 C C . LEU A 1 101 ? -8.948 -14.112 14.821 1.00 97.31 101 LEU A C 1
ATOM 810 O O . LEU A 1 101 ? -9.906 -14.178 15.596 1.00 97.31 101 LEU A O 1
ATOM 814 N N . ALA A 1 102 ? -8.905 -13.194 13.852 1.00 97.00 102 ALA A N 1
ATOM 815 C CA . ALA A 1 102 ? -9.983 -12.238 13.606 1.00 97.00 102 ALA A CA 1
ATOM 816 C C . ALA A 1 102 ? -11.286 -12.933 13.176 1.00 97.00 102 ALA A C 1
ATOM 818 O O . ALA A 1 102 ? -12.387 -12.514 13.552 1.00 97.00 102 ALA A O 1
ATOM 819 N N . THR A 1 103 ? -11.170 -14.021 12.415 1.00 96.25 103 THR A N 1
ATOM 820 C CA . THR A 1 103 ? -12.299 -14.830 11.959 1.00 96.25 103 THR A CA 1
ATOM 821 C C . THR A 1 103 ? -12.969 -15.547 13.125 1.00 96.25 103 THR A C 1
ATOM 823 O O . THR A 1 103 ? -14.183 -15.401 13.290 1.00 96.25 103 THR A O 1
ATOM 826 N N . GLU A 1 104 ? -12.190 -16.244 13.954 1.00 96.69 104 GLU A N 1
ATOM 827 C CA . GLU A 1 104 ? -12.659 -17.042 15.094 1.00 96.69 104 GLU A CA 1
ATOM 828 C C . GLU A 1 104 ? -13.246 -16.182 16.219 1.00 96.69 104 GLU A C 1
ATOM 830 O O . GLU A 1 104 ? -14.247 -16.546 16.838 1.00 96.69 104 GLU A O 1
ATOM 835 N N . THR A 1 105 ? -12.663 -15.005 16.458 1.00 96.62 105 THR A N 1
ATOM 836 C CA . THR A 1 105 ? -13.080 -14.113 17.554 1.00 96.62 105 THR A CA 1
ATOM 837 C C . THR A 1 105 ? -14.151 -13.103 17.152 1.00 96.62 105 THR A C 1
ATOM 839 O O . THR A 1 105 ? -14.794 -12.463 17.995 1.00 96.62 105 THR A O 1
ATOM 842 N N . GLY A 1 106 ? -14.361 -12.935 15.848 1.00 96.19 106 GLY A N 1
ATOM 843 C CA . GLY A 1 106 ? -15.186 -11.861 15.319 1.00 96.19 106 GLY A CA 1
ATOM 844 C C . GLY A 1 106 ? -14.546 -10.482 15.443 1.00 96.19 106 GLY A C 1
ATOM 845 O O . GLY A 1 106 ? -15.239 -9.490 15.236 1.00 96.19 106 GLY A O 1
ATOM 846 N N . LEU A 1 107 ? -13.265 -10.388 15.810 1.00 96.94 107 LEU A N 1
ATOM 847 C CA . LEU A 1 107 ? -12.555 -9.119 15.915 1.00 96.94 107 LEU A CA 1
ATOM 848 C C . LEU A 1 107 ? -12.458 -8.462 14.526 1.00 96.94 107 LEU A C 1
ATOM 850 O O . LEU A 1 107 ? -12.053 -9.127 13.570 1.00 96.94 107 LEU A O 1
ATOM 854 N N . PRO A 1 108 ? -12.813 -7.173 14.367 1.00 97.56 108 PRO A N 1
ATOM 855 C CA . PRO A 1 108 ? -12.628 -6.490 13.097 1.00 97.56 108 PRO A CA 1
ATOM 856 C C . PRO A 1 108 ? -11.140 -6.421 12.749 1.00 97.56 108 PRO A C 1
ATOM 858 O O . PRO A 1 108 ? -10.347 -5.854 13.502 1.00 97.56 108 PRO A O 1
ATOM 861 N N . LEU A 1 109 ? -10.780 -6.962 11.591 1.00 98.00 109 LEU A N 1
ATOM 862 C CA . LEU A 1 109 ? -9.476 -6.773 10.969 1.00 98.00 109 LEU A CA 1
ATOM 863 C C . LEU A 1 109 ? -9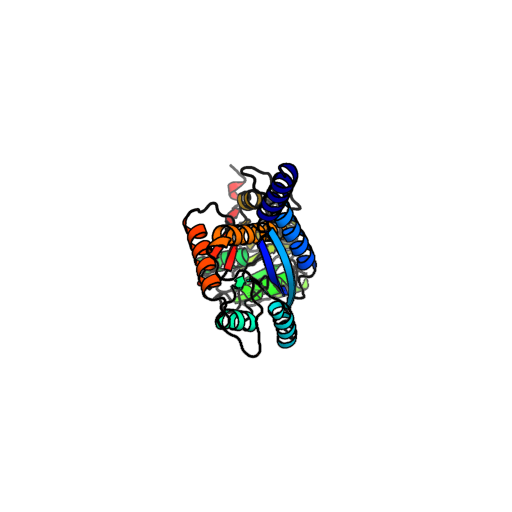.689 -6.023 9.662 1.00 98.00 109 LEU A C 1
ATOM 865 O O . LEU A 1 109 ? -10.557 -6.389 8.870 1.00 98.00 109 LEU A O 1
ATOM 869 N N . ILE A 1 110 ? -8.934 -4.953 9.455 1.00 98.00 110 ILE A N 1
ATOM 870 C CA . ILE A 1 110 ? -8.910 -4.259 8.172 1.00 98.00 110 ILE A CA 1
ATOM 871 C C . ILE A 1 110 ? -7.491 -4.218 7.637 1.00 98.00 110 ILE A C 1
ATOM 873 O O . ILE A 1 110 ? -6.544 -4.009 8.392 1.00 98.00 110 ILE A O 1
ATOM 877 N N . ARG A 1 111 ? -7.350 -4.349 6.323 1.00 96.50 111 ARG A N 1
ATOM 878 C CA . ARG A 1 111 ? -6.072 -4.157 5.641 1.00 96.50 111 ARG A CA 1
ATOM 879 C C . ARG A 1 111 ? -6.032 -2.835 4.887 1.00 96.50 111 ARG A C 1
ATOM 881 O O . ARG A 1 111 ? -7.036 -2.387 4.338 1.00 96.50 111 ARG A O 1
ATOM 888 N N . THR A 1 112 ? -4.861 -2.214 4.808 1.00 95.81 112 THR A N 1
ATOM 889 C CA . THR A 1 112 ? -4.622 -1.095 3.889 1.00 95.81 112 THR A CA 1
ATOM 890 C C . THR A 1 112 ? -3.241 -1.194 3.246 1.00 95.81 112 THR A C 1
ATOM 892 O O . THR A 1 112 ? -2.387 -1.956 3.688 1.00 95.81 112 THR A O 1
ATOM 895 N N . LEU A 1 113 ? -3.012 -0.420 2.187 1.00 92.81 113 LEU A N 1
ATOM 896 C CA . LEU A 1 113 ? -1.740 -0.387 1.467 1.00 92.81 113 LEU A CA 1
ATOM 897 C C . LEU A 1 113 ? -1.192 1.036 1.474 1.00 92.81 113 LEU A C 1
ATOM 899 O O . LEU A 1 113 ? -1.868 1.971 1.049 1.00 92.81 113 LEU A O 1
ATOM 903 N N . LEU A 1 114 ? 0.050 1.189 1.932 1.00 91.38 114 LEU A N 1
ATOM 904 C CA . LEU A 1 114 ? 0.703 2.497 2.054 1.00 91.38 114 LEU A CA 1
ATOM 905 C C . LEU A 1 114 ? 1.723 2.780 0.942 1.00 91.38 114 LEU A C 1
ATOM 907 O O . LEU A 1 114 ? 2.145 3.924 0.776 1.00 91.38 114 LEU A O 1
ATOM 911 N N . GLY A 1 115 ? 2.152 1.759 0.202 1.00 86.06 115 GLY A N 1
ATOM 912 C CA . GLY A 1 115 ? 3.172 1.878 -0.837 1.00 86.06 115 GLY A CA 1
ATOM 913 C C . GLY A 1 115 ? 2.601 1.992 -2.251 1.00 86.06 115 GLY A C 1
ATOM 914 O O . GLY A 1 115 ? 1.482 2.464 -2.476 1.00 86.06 115 GLY A O 1
ATOM 915 N N . SER A 1 116 ? 3.412 1.558 -3.214 1.00 85.19 116 SER A N 1
ATOM 916 C CA . SER A 1 116 ? 3.106 1.541 -4.646 1.00 85.19 116 SER A CA 1
ATOM 917 C C . SER A 1 116 ? 2.332 0.294 -5.091 1.00 85.19 116 SER A C 1
ATOM 919 O O . SER A 1 116 ? 2.074 0.149 -6.280 1.00 85.19 116 SER A O 1
ATOM 921 N N . GLN A 1 117 ? 1.909 -0.594 -4.183 1.00 89.50 117 GLN A N 1
ATOM 922 C CA . GLN A 1 117 ? 1.270 -1.870 -4.544 1.00 89.50 117 GLN A CA 1
ATOM 923 C C . GLN A 1 117 ? 0.041 -1.699 -5.457 1.00 89.50 117 GLN A C 1
ATOM 925 O O . GLN A 1 117 ? -0.093 -2.400 -6.454 1.00 89.50 117 GLN A O 1
ATOM 930 N N . GLN A 1 118 ? -0.822 -0.708 -5.197 1.00 88.62 118 GLN A N 1
ATOM 931 C CA . GLN A 1 118 ? -1.968 -0.424 -6.078 1.00 88.62 118 GLN A CA 1
ATOM 932 C C . GLN A 1 118 ? -1.543 0.003 -7.493 1.00 88.62 118 GLN A C 1
ATOM 934 O O . GLN A 1 118 ? -2.198 -0.347 -8.473 1.00 88.62 118 GLN A O 1
ATOM 939 N N . LEU A 1 119 ? -0.444 0.752 -7.595 1.00 88.88 119 LEU A N 1
ATOM 940 C CA . LEU A 1 119 ? 0.131 1.200 -8.861 1.00 88.88 119 LEU A CA 1
ATOM 941 C C . LEU A 1 119 ? 0.777 0.024 -9.607 1.00 88.88 119 LEU A C 1
ATOM 943 O O . LEU A 1 119 ? 0.614 -0.095 -10.817 1.00 88.88 119 LEU A O 1
ATOM 947 N N . VAL A 1 120 ? 1.438 -0.884 -8.882 1.00 89.69 120 VAL A N 1
ATOM 948 C CA . VAL A 1 120 ? 1.968 -2.149 -9.413 1.00 89.69 120 VAL A CA 1
ATOM 949 C C . VAL A 1 120 ? 0.838 -3.033 -9.945 1.00 89.69 120 VAL A C 1
ATOM 951 O O . VAL A 1 120 ? 0.949 -3.538 -11.056 1.00 89.69 120 VAL A O 1
ATOM 954 N N . LYS A 1 121 ? -0.285 -3.156 -9.228 1.00 89.81 121 LYS A N 1
ATOM 955 C CA . LYS A 1 121 ? -1.464 -3.899 -9.704 1.00 89.81 121 LYS A CA 1
ATOM 956 C C . LYS A 1 121 ? -2.075 -3.279 -10.967 1.00 89.81 121 LYS A C 1
ATOM 958 O O . LYS A 1 121 ? -2.446 -3.993 -11.900 1.00 89.81 121 LYS A O 1
ATOM 963 N N . ALA A 1 122 ? -2.158 -1.948 -11.026 1.00 90.25 122 ALA A N 1
ATOM 964 C CA . ALA A 1 122 ? -2.622 -1.240 -12.219 1.00 90.25 122 ALA A CA 1
ATOM 965 C C . ALA A 1 122 ? -1.674 -1.450 -13.412 1.00 90.25 122 ALA A C 1
ATOM 967 O O . ALA A 1 122 ? -2.128 -1.666 -14.537 1.00 90.25 122 ALA A O 1
ATOM 968 N N . LEU A 1 123 ? -0.362 -1.430 -13.163 1.00 91.56 123 LEU A N 1
ATOM 969 C CA . LEU A 1 123 ? 0.655 -1.742 -14.159 1.00 91.56 123 LEU A CA 1
ATOM 970 C C . LEU A 1 123 ? 0.525 -3.181 -14.666 1.00 91.56 123 LEU A C 1
ATOM 972 O O . LEU A 1 123 ? 0.575 -3.387 -15.873 1.00 91.56 123 LEU A O 1
ATOM 976 N N . ASP A 1 124 ? 0.361 -4.153 -13.774 1.00 92.50 124 ASP A N 1
ATOM 977 C CA . ASP A 1 124 ? 0.197 -5.563 -14.127 1.00 92.50 124 ASP A CA 1
ATOM 978 C C . ASP A 1 124 ? -1.009 -5.755 -15.055 1.00 92.50 124 ASP A C 1
ATOM 980 O O . ASP A 1 124 ? -0.862 -6.233 -16.178 1.00 92.50 124 ASP A O 1
ATOM 984 N N . THR A 1 125 ? -2.163 -5.196 -14.672 1.00 91.75 125 THR A N 1
ATOM 985 C CA . THR A 1 125 ? -3.385 -5.180 -15.501 1.00 91.75 125 THR A CA 1
ATOM 986 C C . THR A 1 125 ? -3.137 -4.534 -16.871 1.00 91.75 125 THR A C 1
ATOM 988 O O . THR A 1 125 ? -3.601 -5.014 -17.910 1.00 91.75 125 THR A O 1
ATOM 991 N N . TYR A 1 126 ? -2.384 -3.430 -16.905 1.00 92.50 126 TYR A N 1
ATOM 992 C CA . TYR A 1 126 ? -2.005 -2.782 -18.156 1.00 92.50 126 TYR A CA 1
ATOM 993 C C . TYR A 1 126 ? -1.114 -3.688 -19.017 1.00 92.50 126 TYR A C 1
ATOM 995 O O . TYR A 1 126 ? -1.364 -3.821 -20.215 1.00 92.50 126 TYR A O 1
ATOM 1003 N N . LEU A 1 127 ? -0.103 -4.339 -18.445 1.00 93.44 127 LEU A N 1
ATOM 1004 C CA . LEU A 1 127 ? 0.780 -5.242 -19.179 1.00 93.44 127 LEU A CA 1
ATOM 1005 C C . LEU A 1 127 ? 0.020 -6.467 -19.713 1.00 93.44 127 LEU A C 1
ATOM 1007 O O . LEU A 1 127 ? 0.239 -6.860 -20.863 1.00 93.44 127 LEU A O 1
ATOM 1011 N N . GLU A 1 128 ? -0.925 -7.010 -18.944 1.00 93.19 128 GLU A N 1
ATOM 1012 C CA . GLU A 1 128 ? -1.814 -8.088 -19.388 1.00 93.19 128 GLU A CA 1
ATOM 1013 C C . GLU A 1 128 ? -2.668 -7.644 -20.581 1.00 93.19 128 GLU A C 1
ATOM 1015 O O . GLU A 1 128 ? -2.721 -8.338 -21.597 1.00 93.19 128 GLU A O 1
ATOM 1020 N N . SER A 1 129 ? -3.231 -6.428 -20.545 1.00 93.44 129 SER A N 1
ATOM 1021 C CA . SER A 1 129 ? -3.979 -5.858 -21.681 1.00 93.44 129 SER A CA 1
ATOM 1022 C C . SER A 1 129 ? -3.134 -5.705 -22.957 1.00 93.44 129 SER A C 1
ATOM 1024 O O . SER A 1 129 ? -3.657 -5.651 -24.073 1.00 93.44 129 SER A O 1
ATOM 1026 N N . ARG A 1 130 ? -1.805 -5.650 -22.804 1.00 93.06 130 ARG A N 1
ATOM 1027 C CA . ARG A 1 130 ? -0.820 -5.586 -23.891 1.00 93.06 130 ARG A CA 1
ATOM 1028 C C . ARG A 1 130 ? -0.288 -6.963 -24.295 1.00 93.06 130 ARG A C 1
ATOM 1030 O O . ARG A 1 130 ? 0.626 -7.018 -25.121 1.00 93.06 130 ARG A O 1
ATOM 1037 N N . ASN A 1 131 ? -0.858 -8.046 -23.761 1.00 92.81 131 ASN A N 1
ATOM 1038 C CA . ASN A 1 131 ? -0.413 -9.428 -23.947 1.00 92.81 131 ASN A CA 1
ATOM 1039 C C . ASN A 1 131 ? 1.078 -9.612 -23.612 1.00 92.81 131 ASN A C 1
ATOM 1041 O O . ASN A 1 131 ? 1.817 -10.273 -24.348 1.00 92.81 131 ASN A O 1
ATOM 1045 N N . ALA A 1 132 ? 1.551 -8.972 -22.539 1.00 93.31 132 ALA A N 1
ATOM 1046 C CA . ALA A 1 132 ? 2.909 -9.171 -22.055 1.00 93.31 132 ALA A CA 1
ATOM 1047 C C . ALA A 1 132 ? 3.090 -10.604 -21.531 1.00 93.31 132 ALA A C 1
ATOM 1049 O O . ALA A 1 132 ? 2.282 -11.090 -20.752 1.00 93.31 132 ALA A O 1
ATOM 1050 N N . THR A 1 133 ? 4.175 -11.274 -21.924 1.00 92.69 133 THR A N 1
ATOM 1051 C CA . THR A 1 133 ? 4.562 -12.588 -21.367 1.00 92.69 133 THR A CA 1
ATOM 1052 C C . THR A 1 133 ? 5.631 -12.480 -20.285 1.00 92.69 133 THR A C 1
ATOM 1054 O O . THR A 1 133 ? 5.847 -13.409 -19.501 1.00 92.69 133 THR A O 1
ATOM 1057 N N . ASP A 1 134 ? 6.360 -11.367 -20.294 1.00 94.94 134 ASP A N 1
ATOM 1058 C CA . ASP A 1 134 ? 7.461 -11.081 -19.391 1.00 94.94 134 ASP A CA 1
ATOM 1059 C C . ASP A 1 134 ? 7.754 -9.579 -19.324 1.00 94.94 134 ASP A C 1
ATOM 1061 O O . ASP A 1 134 ? 7.484 -8.821 -20.262 1.00 94.94 134 ASP A O 1
ATOM 1065 N N . ALA A 1 135 ? 8.316 -9.154 -18.197 1.00 95.88 135 ALA A N 1
ATOM 1066 C CA . ALA A 1 135 ? 8.662 -7.766 -17.947 1.00 95.88 135 ALA A CA 1
ATOM 1067 C C . ALA A 1 135 ? 9.868 -7.638 -17.005 1.00 95.88 135 ALA A C 1
ATOM 1069 O O . ALA A 1 135 ? 10.063 -8.454 -16.109 1.00 95.88 135 ALA A O 1
ATOM 1070 N N . ALA A 1 136 ? 10.673 -6.596 -17.198 1.00 97.00 136 ALA A N 1
ATOM 1071 C CA . ALA A 1 136 ? 11.725 -6.193 -16.272 1.00 97.00 136 ALA A CA 1
ATOM 1072 C C . ALA A 1 136 ? 11.269 -4.955 -15.491 1.00 97.00 136 ALA A C 1
ATOM 1074 O O . ALA A 1 136 ? 11.013 -3.923 -16.105 1.00 97.00 136 ALA A O 1
ATOM 1075 N N . ILE A 1 137 ? 11.180 -5.048 -14.166 1.00 96.88 137 ILE A N 1
ATOM 1076 C CA . ILE A 1 137 ? 10.747 -3.982 -13.258 1.00 96.88 137 ILE A CA 1
ATOM 1077 C C . ILE A 1 137 ? 11.951 -3.512 -12.439 1.00 96.88 137 ILE A C 1
ATOM 1079 O O . ILE A 1 137 ? 12.608 -4.300 -11.763 1.00 96.88 137 ILE A O 1
ATOM 1083 N N . ILE A 1 138 ? 12.243 -2.218 -12.509 1.00 97.81 138 ILE A N 1
ATOM 1084 C CA . ILE A 1 138 ? 13.346 -1.573 -11.799 1.00 97.81 138 ILE A CA 1
ATOM 1085 C C . ILE A 1 138 ? 12.752 -0.620 -10.760 1.00 97.81 138 ILE A C 1
ATOM 1087 O O . ILE A 1 138 ? 11.993 0.275 -11.128 1.00 97.81 138 ILE A O 1
ATOM 1091 N N . LEU A 1 139 ? 13.100 -0.810 -9.488 1.00 96.50 139 LEU A N 1
ATOM 1092 C CA . LEU A 1 139 ? 12.544 -0.077 -8.339 1.00 96.50 139 LEU A CA 1
ATOM 1093 C C . LEU A 1 139 ? 13.625 0.699 -7.585 1.00 96.50 139 LEU A C 1
ATOM 1095 O O . LEU A 1 139 ? 14.810 0.442 -7.767 1.00 96.50 139 LEU A O 1
ATOM 1099 N N . GLU A 1 140 ? 13.230 1.631 -6.726 1.00 94.00 140 GLU A N 1
ATOM 1100 C CA . GLU A 1 140 ? 14.151 2.498 -5.976 1.00 94.00 140 GLU A CA 1
ATOM 1101 C C . GLU A 1 140 ? 14.986 1.756 -4.935 1.00 94.00 140 GLU A C 1
ATOM 1103 O O . GLU A 1 140 ? 16.190 1.998 -4.812 1.00 94.00 140 GLU A O 1
ATOM 1108 N N . SER A 1 141 ? 14.353 0.849 -4.193 1.00 93.25 141 SER A N 1
ATOM 1109 C CA . SER A 1 141 ? 14.955 0.176 -3.047 1.00 93.25 141 SER A CA 1
ATOM 1110 C C . SER A 1 141 ? 14.640 -1.319 -3.021 1.00 93.25 141 SER A C 1
ATOM 1112 O O . SER A 1 141 ? 13.669 -1.773 -3.624 1.00 93.25 141 SER A O 1
ATOM 1114 N N . GLU A 1 142 ? 15.438 -2.086 -2.276 1.00 92.06 142 GLU A N 1
ATOM 1115 C CA . GLU A 1 142 ? 15.179 -3.514 -2.031 1.00 92.06 142 GLU A CA 1
ATOM 1116 C C . GLU A 1 142 ? 13.839 -3.733 -1.305 1.00 92.06 142 GLU A C 1
ATOM 1118 O O . GLU A 1 142 ? 13.101 -4.655 -1.627 1.00 92.06 142 GLU A O 1
ATOM 1123 N N . SER A 1 143 ? 13.444 -2.827 -0.401 1.00 90.38 143 SER A N 1
ATOM 1124 C CA . SER A 1 143 ? 12.125 -2.914 0.246 1.00 90.38 143 SER A CA 1
ATOM 1125 C C . SER A 1 143 ? 10.977 -2.797 -0.762 1.00 90.38 143 SER A C 1
ATOM 1127 O O . SER A 1 143 ? 9.934 -3.430 -0.594 1.00 90.38 143 SER A O 1
ATOM 1129 N N . ASP A 1 144 ? 11.146 -1.997 -1.817 1.00 91.94 144 ASP A N 1
ATOM 1130 C CA . ASP A 1 144 ? 10.136 -1.875 -2.870 1.00 91.94 144 ASP A CA 1
ATOM 1131 C C . ASP A 1 144 ? 10.133 -3.089 -3.802 1.00 91.94 144 ASP A C 1
ATOM 1133 O O . ASP A 1 144 ? 9.071 -3.449 -4.317 1.00 91.94 144 ASP A O 1
ATOM 1137 N N . VAL A 1 145 ? 11.283 -3.755 -3.976 1.00 93.69 145 VAL A N 1
ATOM 1138 C CA . VAL A 1 145 ? 11.374 -5.068 -4.636 1.00 93.69 145 VAL A CA 1
ATOM 1139 C C . VAL A 1 145 ? 10.519 -6.079 -3.885 1.00 93.69 145 VAL A C 1
ATOM 1141 O O . VAL A 1 145 ? 9.625 -6.663 -4.496 1.00 93.69 145 VAL A O 1
ATOM 1144 N N . ASP A 1 146 ? 10.710 -6.219 -2.574 1.00 91.50 146 ASP A N 1
ATOM 1145 C CA . ASP A 1 146 ? 9.956 -7.178 -1.763 1.00 91.50 146 ASP A CA 1
ATOM 1146 C C . ASP A 1 146 ? 8.447 -6.909 -1.821 1.00 91.50 146 ASP A C 1
ATOM 1148 O O . ASP A 1 146 ? 7.668 -7.808 -2.138 1.00 91.50 146 ASP A O 1
ATOM 1152 N N . LYS A 1 147 ? 8.013 -5.658 -1.616 1.00 91.19 147 LYS A N 1
ATOM 1153 C CA . LYS A 1 147 ? 6.591 -5.267 -1.724 1.00 91.19 147 LYS A CA 1
ATOM 1154 C C . LYS A 1 147 ? 5.992 -5.598 -3.085 1.00 91.19 147 LYS A C 1
ATOM 1156 O O . LYS A 1 147 ? 4.857 -6.062 -3.163 1.00 91.19 147 LYS A O 1
ATOM 1161 N N . THR A 1 148 ? 6.741 -5.324 -4.153 1.00 93.06 148 THR A N 1
ATOM 1162 C CA . THR A 1 148 ? 6.309 -5.601 -5.527 1.00 93.06 148 THR A CA 1
ATOM 1163 C C . THR A 1 148 ? 6.171 -7.102 -5.743 1.00 93.06 148 THR A C 1
ATOM 1165 O O . THR A 1 148 ? 5.179 -7.545 -6.313 1.00 93.06 148 THR A O 1
ATOM 1168 N N . LEU A 1 149 ? 7.128 -7.895 -5.258 1.00 92.38 149 LEU A N 1
ATOM 1169 C CA . LEU A 1 149 ? 7.058 -9.350 -5.341 1.00 92.38 149 LEU A CA 1
ATOM 1170 C C . LEU A 1 149 ? 5.858 -9.888 -4.556 1.00 92.38 149 LEU A C 1
ATOM 1172 O O . LEU A 1 149 ? 5.100 -10.671 -5.114 1.00 92.38 149 LEU A O 1
ATOM 1176 N N . TYR A 1 150 ? 5.614 -9.426 -3.329 1.00 90.19 150 TYR A N 1
ATOM 1177 C CA . TYR A 1 150 ? 4.444 -9.846 -2.550 1.00 90.19 150 TYR A CA 1
ATOM 1178 C C . TYR A 1 150 ? 3.101 -9.512 -3.215 1.00 90.19 150 TYR A C 1
ATOM 1180 O O . TYR A 1 150 ? 2.157 -10.282 -3.064 1.00 90.19 150 TYR A O 1
ATOM 1188 N N . GLU A 1 151 ? 2.993 -8.399 -3.949 1.00 90.12 151 GLU A N 1
ATOM 1189 C CA . GLU A 1 151 ? 1.756 -8.051 -4.668 1.00 90.12 151 GLU A CA 1
ATOM 1190 C C . GLU A 1 151 ? 1.582 -8.863 -5.967 1.00 90.12 151 GLU A C 1
ATOM 1192 O O . GLU A 1 151 ? 0.453 -9.153 -6.355 1.00 90.12 151 GLU A O 1
ATOM 1197 N N . LEU A 1 152 ? 2.674 -9.244 -6.643 1.00 91.06 152 LEU A N 1
ATOM 1198 C CA . LEU A 1 152 ? 2.619 -9.971 -7.920 1.00 91.06 152 LEU A CA 1
ATOM 1199 C C . LEU A 1 152 ? 2.597 -11.499 -7.762 1.00 91.06 152 LEU A C 1
ATOM 1201 O O . LEU A 1 152 ? 2.040 -12.199 -8.613 1.00 91.06 152 LEU A O 1
ATOM 1205 N N . LEU A 1 153 ? 3.214 -12.039 -6.708 1.00 86.31 153 LEU A N 1
ATOM 1206 C CA . LEU A 1 153 ? 3.341 -13.480 -6.494 1.00 86.31 153 LEU A CA 1
ATOM 1207 C C . LEU A 1 153 ? 1.967 -14.137 -6.326 1.00 86.31 153 LEU A C 1
ATOM 1209 O O . LEU A 1 153 ? 1.178 -13.774 -5.462 1.00 86.31 153 LEU A O 1
ATOM 1213 N N . GLY A 1 154 ? 1.695 -15.144 -7.159 1.00 77.81 154 GLY A N 1
ATOM 1214 C CA . GLY A 1 154 ? 0.444 -15.906 -7.129 1.00 77.81 154 GLY A CA 1
ATOM 1215 C C . GLY A 1 154 ? -0.759 -15.199 -7.760 1.00 77.81 154 GLY A C 1
ATOM 1216 O O . GLY A 1 154 ? -1.812 -15.823 -7.871 1.00 77.81 154 GLY A O 1
ATOM 1217 N N . VAL A 1 155 ? -0.602 -13.946 -8.204 1.00 84.88 155 VAL A N 1
ATOM 1218 C CA . VAL A 1 155 ? -1.677 -13.143 -8.811 1.00 84.88 155 VAL A CA 1
ATOM 1219 C C . VAL A 1 155 ? -1.382 -12.826 -10.276 1.00 84.88 155 VAL A C 1
ATOM 1221 O O . VAL A 1 155 ? -2.253 -13.017 -11.120 1.00 84.88 155 VAL A O 1
ATOM 1224 N N . SER A 1 156 ? -0.161 -12.387 -10.593 1.00 87.81 156 SER A N 1
ATOM 1225 C CA . SER A 1 156 ? 0.216 -12.002 -11.957 1.00 87.81 156 SER A CA 1
ATOM 1226 C C . SER A 1 156 ? 0.488 -13.219 -12.840 1.00 87.81 156 SER A C 1
ATOM 1228 O O . SER A 1 156 ? 1.174 -14.169 -12.446 1.00 87.81 156 SER A O 1
ATOM 1230 N N . SER A 1 157 ? 0.001 -13.166 -14.080 1.00 89.25 157 SER A N 1
ATOM 1231 C CA . SER A 1 157 ? 0.319 -14.148 -15.123 1.00 89.25 157 SER A CA 1
ATOM 1232 C C . SER A 1 157 ? 1.638 -13.852 -15.861 1.00 89.25 157 SER A C 1
ATOM 1234 O O . SER A 1 157 ? 2.100 -14.656 -16.681 1.00 89.25 157 SER A O 1
ATOM 1236 N N . ILE A 1 158 ? 2.274 -12.714 -15.564 1.00 91.94 158 ILE A N 1
ATOM 1237 C CA . ILE A 1 158 ? 3.447 -12.192 -16.266 1.00 91.94 158 ILE A CA 1
ATOM 1238 C C . ILE A 1 158 ? 4.722 -12.597 -15.529 1.00 91.94 158 ILE A C 1
ATOM 1240 O O . ILE A 1 158 ? 4.883 -12.391 -14.329 1.00 91.94 158 ILE A O 1
ATOM 1244 N N . ARG A 1 159 ? 5.704 -13.129 -16.265 1.00 92.38 159 ARG A N 1
ATOM 1245 C CA . ARG A 1 159 ? 7.014 -13.450 -15.680 1.00 92.38 159 ARG A CA 1
ATOM 1246 C C . ARG A 1 159 ? 7.822 -12.176 -15.472 1.00 92.38 159 ARG A C 1
ATOM 1248 O O . ARG A 1 159 ? 8.268 -11.557 -16.439 1.00 92.38 159 ARG A O 1
ATOM 1255 N N . VAL A 1 160 ? 8.056 -11.809 -14.222 1.00 93.19 160 VAL A N 1
ATOM 1256 C CA . VAL A 1 160 ? 8.773 -10.577 -13.890 1.00 93.19 160 VAL A CA 1
ATOM 1257 C C . VAL A 1 160 ? 10.217 -10.837 -13.470 1.00 93.19 160 VAL A C 1
ATOM 1259 O O . VAL A 1 160 ? 10.518 -11.772 -12.732 1.00 93.19 160 VAL A O 1
ATOM 1262 N N . TRP A 1 161 ? 11.122 -9.984 -13.940 1.00 94.81 161 TRP A N 1
ATOM 1263 C CA . TRP A 1 161 ? 12.441 -9.788 -13.349 1.00 94.81 161 TRP A CA 1
ATOM 1264 C C . TRP A 1 161 ? 12.406 -8.471 -12.583 1.00 94.81 161 TRP A C 1
ATOM 1266 O O . TRP A 1 161 ? 12.168 -7.431 -13.192 1.00 94.81 161 TRP A O 1
ATOM 1276 N N . VAL A 1 162 ? 12.605 -8.512 -11.270 1.00 95.12 162 VAL A N 1
ATOM 1277 C CA . VAL A 1 162 ? 12.479 -7.344 -10.389 1.00 95.12 162 VAL A CA 1
ATOM 1278 C C . VAL A 1 162 ? 13.839 -7.046 -9.762 1.00 95.12 162 VAL A C 1
ATOM 1280 O O . VAL A 1 162 ? 14.521 -7.973 -9.329 1.00 95.12 162 VAL A O 1
ATOM 1283 N N . HIS A 1 163 ? 14.269 -5.782 -9.760 1.00 96.31 163 HIS A N 1
ATOM 1284 C CA . HIS A 1 163 ? 15.583 -5.395 -9.238 1.00 96.31 163 HIS A CA 1
ATOM 1285 C C . HIS A 1 163 ? 15.597 -3.961 -8.694 1.00 96.31 163 HIS A C 1
ATOM 1287 O O . HIS A 1 163 ? 14.988 -3.065 -9.284 1.00 96.31 163 HIS A O 1
ATOM 1293 N N . ALA A 1 164 ? 16.349 -3.720 -7.618 1.00 96.44 164 ALA A N 1
ATOM 1294 C CA . ALA A 1 164 ? 16.565 -2.380 -7.083 1.00 96.44 164 ALA A CA 1
ATOM 1295 C C . ALA A 1 164 ? 17.636 -1.629 -7.894 1.00 96.44 164 ALA A C 1
ATOM 1297 O O . ALA A 1 164 ? 18.799 -2.034 -7.985 1.00 96.44 164 ALA A O 1
ATOM 1298 N N . GLY A 1 165 ? 17.241 -0.529 -8.525 1.00 95.88 165 GLY A N 1
ATOM 1299 C CA . GLY A 1 165 ? 18.087 0.312 -9.358 1.00 95.88 165 GLY A CA 1
ATOM 1300 C C . GLY A 1 165 ? 18.614 -0.372 -10.622 1.00 95.88 165 GLY A C 1
ATOM 1301 O O . GLY A 1 165 ? 18.499 -1.578 -10.841 1.00 95.88 165 GLY A O 1
ATOM 1302 N N . LEU A 1 166 ? 19.246 0.433 -11.477 1.00 96.81 166 LEU A N 1
ATOM 1303 C CA . LEU A 1 166 ? 19.922 -0.039 -12.685 1.00 96.81 166 LEU A CA 1
ATOM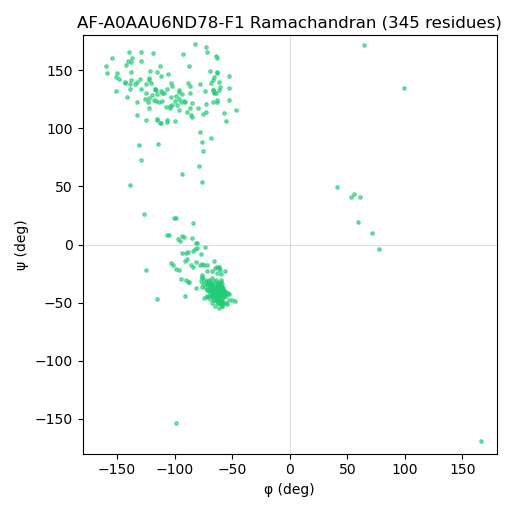 1304 C C . LEU A 1 166 ? 21.428 0.202 -12.566 1.00 96.81 166 LEU A C 1
ATOM 1306 O O . LEU A 1 166 ? 21.953 1.234 -12.967 1.00 96.81 166 LEU A O 1
ATOM 1310 N N . THR A 1 167 ? 22.163 -0.724 -11.973 1.00 94.81 167 THR A N 1
ATOM 1311 C CA . THR A 1 167 ? 23.637 -0.733 -11.989 1.00 94.81 167 THR A CA 1
ATOM 1312 C C . THR A 1 167 ? 24.189 -1.124 -13.370 1.00 94.81 167 THR A C 1
ATOM 1314 O O . THR A 1 167 ? 23.459 -1.572 -14.253 1.00 94.81 167 THR A O 1
ATOM 1317 N N . ARG A 1 168 ? 25.505 -0.978 -13.591 1.00 94.38 168 ARG A N 1
ATOM 1318 C CA . ARG A 1 168 ? 26.140 -1.473 -14.831 1.00 94.38 168 ARG A CA 1
ATOM 1319 C C . ARG A 1 168 ? 25.991 -2.987 -14.989 1.00 94.38 168 ARG A C 1
ATOM 1321 O O . ARG A 1 168 ? 25.790 -3.465 -16.103 1.00 94.38 168 ARG A O 1
ATOM 1328 N N . ASP A 1 169 ? 26.070 -3.723 -13.884 1.00 94.31 169 ASP A N 1
ATOM 1329 C CA . ASP A 1 169 ? 25.980 -5.182 -13.894 1.00 94.31 169 ASP A CA 1
ATOM 1330 C C . ASP A 1 169 ? 24.558 -5.656 -14.191 1.00 94.31 169 ASP A C 1
ATOM 1332 O O . ASP A 1 169 ? 24.373 -6.493 -15.072 1.00 94.31 169 ASP A O 1
ATOM 1336 N N . SER A 1 170 ? 23.547 -5.053 -13.559 1.00 94.62 170 SER A N 1
ATOM 1337 C CA . SER A 1 170 ? 22.137 -5.335 -13.874 1.00 94.62 170 SER A CA 1
ATOM 1338 C C . SER A 1 170 ? 21.770 -4.912 -15.302 1.00 94.62 170 SER A C 1
ATOM 1340 O O . SER A 1 170 ? 21.110 -5.667 -16.015 1.00 94.62 170 SER A O 1
ATOM 1342 N N . ALA A 1 171 ? 22.284 -3.780 -15.800 1.00 95.69 171 ALA A N 1
ATOM 1343 C CA . ALA A 1 171 ? 22.113 -3.387 -17.200 1.00 95.69 171 ALA A CA 1
ATOM 1344 C C . ALA A 1 171 ? 22.751 -4.394 -18.172 1.00 95.69 171 ALA A C 1
ATOM 1346 O O . ALA A 1 171 ? 22.165 -4.740 -19.203 1.00 95.69 171 ALA A O 1
ATOM 1347 N N . LYS A 1 172 ? 23.945 -4.906 -17.850 1.00 95.19 172 LYS A N 1
ATOM 1348 C CA . LYS A 1 172 ? 24.597 -5.963 -18.630 1.00 95.19 172 LYS A CA 1
ATOM 1349 C C . LYS A 1 172 ? 23.778 -7.253 -18.594 1.00 95.19 172 LYS A C 1
ATOM 1351 O O . LYS A 1 172 ? 23.578 -7.842 -19.655 1.00 95.19 172 LYS A O 1
ATOM 1356 N N . ALA A 1 173 ? 23.273 -7.642 -17.423 1.00 94.50 173 ALA A N 1
ATOM 1357 C CA . ALA A 1 173 ? 22.424 -8.815 -17.247 1.00 94.50 173 ALA A CA 1
ATOM 1358 C C . ALA A 1 173 ? 21.159 -8.722 -18.114 1.00 94.50 173 ALA A C 1
ATOM 1360 O O . ALA A 1 173 ? 20.919 -9.622 -18.919 1.00 94.50 173 ALA A O 1
ATOM 1361 N N . LEU A 1 174 ? 20.436 -7.596 -18.057 1.00 95.38 174 LEU A N 1
ATOM 1362 C CA . LEU A 1 174 ? 19.265 -7.321 -18.900 1.00 95.38 174 LEU A CA 1
ATOM 1363 C C . LEU A 1 174 ? 19.591 -7.402 -20.394 1.00 95.38 174 LEU A C 1
ATOM 1365 O O . LEU A 1 174 ? 18.884 -8.045 -21.166 1.00 95.38 174 LEU A O 1
ATOM 1369 N N . LYS A 1 175 ? 20.714 -6.817 -20.818 1.00 93.75 175 LYS A N 1
ATOM 1370 C CA . LYS A 1 175 ? 21.155 -6.844 -22.221 1.00 93.75 175 LYS A CA 1
ATOM 1371 C C . LYS A 1 175 ? 21.425 -8.264 -22.734 1.00 93.75 175 LYS A C 1
ATOM 1373 O O . LYS A 1 175 ? 21.239 -8.549 -23.926 1.00 93.75 175 LYS A O 1
ATOM 1378 N N . THR A 1 176 ? 21.905 -9.146 -21.861 1.00 94.00 176 THR A N 1
ATOM 1379 C CA . THR A 1 176 ? 22.211 -10.547 -22.183 1.00 94.00 176 THR A CA 1
ATOM 1380 C C . THR A 1 176 ? 21.070 -11.515 -21.884 1.00 94.00 176 THR A C 1
ATOM 1382 O O . THR A 1 176 ? 21.169 -12.670 -22.286 1.00 94.00 176 THR A O 1
ATOM 1385 N N . MET A 1 177 ? 19.991 -11.064 -21.240 1.00 92.81 177 MET A N 1
ATOM 1386 C CA . MET A 1 177 ? 18.840 -11.891 -20.880 1.00 92.81 177 MET A CA 1
ATOM 1387 C C . MET A 1 177 ? 18.181 -12.491 -22.126 1.00 92.81 177 MET A C 1
ATOM 1389 O O . MET A 1 177 ? 18.031 -11.816 -23.151 1.00 92.81 177 MET A O 1
ATOM 1393 N N . ARG A 1 178 ? 17.847 -13.784 -22.068 1.00 93.19 178 ARG A N 1
ATOM 1394 C CA . ARG A 1 178 ? 17.179 -14.513 -23.152 1.00 93.19 178 ARG A CA 1
ATOM 1395 C C . ARG A 1 178 ? 16.004 -15.319 -22.578 1.00 93.19 178 ARG A C 1
ATOM 1397 O O . ARG A 1 178 ? 16.259 -16.160 -21.719 1.00 93.19 178 ARG A O 1
ATOM 1404 N N . PRO A 1 179 ? 14.761 -15.112 -23.061 1.00 90.19 179 PRO A N 1
ATOM 1405 C CA . PRO A 1 179 ? 14.356 -14.100 -24.048 1.00 90.19 179 PRO A CA 1
ATOM 1406 C C . PRO A 1 179 ? 14.575 -12.657 -23.550 1.00 90.19 179 PRO A C 1
ATOM 1408 O O . PRO A 1 179 ? 14.767 -12.425 -22.362 1.00 90.19 179 PRO A O 1
ATOM 1411 N N . GLU A 1 180 ? 14.629 -11.701 -24.482 1.00 91.38 180 GLU A N 1
ATOM 1412 C CA . GLU A 1 180 ? 14.648 -10.271 -24.137 1.00 91.38 180 GLU A CA 1
ATOM 1413 C C . GLU A 1 180 ? 13.293 -9.899 -23.509 1.00 91.38 180 GLU A C 1
ATOM 1415 O O . GLU A 1 180 ? 12.279 -10.253 -24.118 1.00 91.38 180 GLU A O 1
ATOM 1420 N N . PRO A 1 181 ? 13.259 -9.181 -22.366 1.00 94.75 181 PRO A N 1
ATOM 1421 C CA . PRO A 1 181 ? 12.010 -8.739 -21.759 1.00 94.75 181 PRO A CA 1
ATOM 1422 C C . PRO A 1 181 ? 11.112 -7.985 -22.738 1.00 94.75 181 PRO A C 1
ATOM 1424 O O . PRO A 1 181 ? 11.553 -7.089 -23.469 1.00 94.75 181 PRO A O 1
ATOM 1427 N N . SER A 1 182 ? 9.829 -8.325 -22.726 1.00 94.38 182 SER A N 1
ATOM 1428 C CA . SER A 1 182 ? 8.823 -7.725 -23.593 1.00 94.38 182 SER A CA 1
ATOM 1429 C C . SER A 1 182 ? 8.526 -6.289 -23.186 1.00 94.38 182 SER A C 1
ATOM 1431 O O . SER A 1 182 ? 8.246 -5.471 -24.062 1.00 94.38 182 SER A O 1
ATOM 1433 N N . PHE A 1 183 ? 8.635 -5.962 -21.901 1.00 96.50 183 PHE A N 1
ATOM 1434 C CA . PHE A 1 183 ? 8.512 -4.602 -21.387 1.00 96.50 183 PHE A CA 1
ATOM 1435 C C . PHE A 1 183 ? 9.577 -4.315 -20.331 1.00 96.50 183 PHE A C 1
ATOM 1437 O O . PHE A 1 183 ? 10.001 -5.204 -19.596 1.00 96.50 183 PHE A O 1
ATOM 1444 N N . TYR A 1 184 ? 9.992 -3.056 -20.263 1.00 97.19 184 TYR A N 1
ATOM 1445 C CA . TYR A 1 184 ? 10.854 -2.515 -19.222 1.00 97.19 184 TYR A CA 1
ATOM 1446 C C . TYR A 1 184 ? 10.060 -1.468 -18.459 1.00 97.19 184 TYR A C 1
ATOM 1448 O O . TYR A 1 184 ? 9.395 -0.624 -19.066 1.00 97.19 184 TYR A O 1
ATOM 1456 N N . ILE A 1 185 ? 10.116 -1.531 -17.141 1.00 97.31 185 ILE A N 1
ATOM 1457 C CA . ILE A 1 185 ? 9.385 -0.652 -16.254 1.00 97.31 185 ILE A CA 1
ATOM 1458 C C . ILE A 1 185 ? 10.362 -0.069 -15.249 1.00 97.31 185 ILE A C 1
ATOM 1460 O O . ILE A 1 185 ? 11.173 -0.795 -14.681 1.00 97.31 185 ILE A O 1
ATOM 1464 N N . ILE A 1 186 ? 10.277 1.239 -15.036 1.00 97.12 186 ILE A N 1
ATOM 1465 C CA . ILE A 1 186 ? 10.962 1.915 -13.937 1.00 97.12 186 ILE A CA 1
ATOM 1466 C C . ILE A 1 186 ? 9.888 2.488 -13.021 1.00 97.12 186 ILE A C 1
ATOM 1468 O O . ILE A 1 186 ? 9.043 3.238 -13.501 1.00 97.12 186 ILE A O 1
ATOM 1472 N N . VAL A 1 187 ? 9.916 2.124 -11.742 1.00 95.62 187 VAL A N 1
ATOM 1473 C CA . VAL A 1 187 ? 8.960 2.558 -10.719 1.00 95.62 187 VAL A CA 1
ATOM 1474 C C . VAL A 1 187 ? 9.708 3.343 -9.648 1.00 95.62 187 VAL A C 1
ATOM 1476 O O . VAL A 1 187 ? 10.656 2.819 -9.066 1.00 95.62 187 VAL A O 1
ATOM 1479 N N . GLY A 1 188 ? 9.286 4.576 -9.383 1.00 93.25 188 GLY A N 1
ATOM 1480 C CA . GLY A 1 188 ? 9.870 5.402 -8.327 1.00 93.25 188 GLY A CA 1
ATOM 1481 C C . GLY A 1 188 ? 9.467 6.866 -8.418 1.00 93.25 188 GLY A C 1
ATOM 1482 O O . GLY A 1 188 ? 8.585 7.225 -9.203 1.00 93.25 188 GLY A O 1
ATOM 1483 N N . ASP A 1 189 ? 10.127 7.707 -7.629 1.00 91.50 189 ASP A N 1
ATOM 1484 C CA . ASP A 1 189 ? 10.034 9.150 -7.763 1.00 91.50 189 ASP A CA 1
ATOM 1485 C C . ASP A 1 189 ? 10.601 9.610 -9.118 1.00 91.50 189 ASP A C 1
ATOM 1487 O O . ASP A 1 189 ? 11.326 8.895 -9.822 1.00 91.50 189 ASP A O 1
ATOM 1491 N N . ASN A 1 190 ? 10.252 10.822 -9.533 1.00 91.62 190 ASN A N 1
ATOM 1492 C CA . ASN A 1 190 ? 10.662 11.338 -10.832 1.00 91.62 190 ASN A CA 1
ATOM 1493 C C . ASN A 1 190 ? 12.180 11.508 -10.957 1.00 91.62 190 ASN A C 1
ATOM 1495 O O . ASN A 1 190 ? 12.727 11.334 -12.047 1.00 91.62 190 ASN A O 1
ATOM 1499 N N . GLY A 1 191 ? 12.884 11.799 -9.862 1.00 92.56 191 GLY A N 1
ATOM 1500 C CA . GLY A 1 191 ? 14.342 11.876 -9.869 1.00 92.56 191 GLY A CA 1
ATOM 1501 C C . GLY A 1 191 ? 14.958 10.531 -10.251 1.00 92.56 191 GLY A C 1
ATOM 1502 O O . GLY A 1 191 ? 15.705 10.431 -11.230 1.00 92.56 191 GLY A O 1
ATOM 1503 N N . PHE A 1 192 ? 14.579 9.480 -9.532 1.00 94.62 192 PHE A N 1
ATOM 1504 C CA . PHE A 1 192 ? 15.016 8.115 -9.758 1.00 94.62 192 PHE A CA 1
ATOM 1505 C C . PHE A 1 192 ? 14.610 7.592 -11.135 1.00 94.62 192 PHE A C 1
ATOM 1507 O O . PHE A 1 192 ? 15.445 7.020 -11.848 1.00 94.62 192 PHE A O 1
ATOM 1514 N N . VAL A 1 193 ? 13.349 7.788 -11.529 1.00 95.38 193 VAL A N 1
ATOM 1515 C CA . VAL A 1 193 ? 12.810 7.312 -12.809 1.00 95.38 193 VAL A CA 1
ATOM 1516 C C . VAL A 1 193 ? 13.608 7.895 -13.971 1.00 95.38 193 VAL A C 1
ATOM 1518 O O . VAL A 1 193 ? 14.082 7.155 -14.844 1.00 95.38 193 VAL A O 1
ATOM 1521 N N . MET A 1 194 ? 13.827 9.210 -13.963 1.00 95.19 194 MET A N 1
ATOM 1522 C CA . MET A 1 194 ? 14.520 9.896 -15.049 1.00 95.19 194 MET A CA 1
ATOM 1523 C C . MET A 1 194 ? 16.022 9.585 -15.065 1.00 95.19 194 MET A C 1
ATOM 1525 O O . MET A 1 194 ? 16.594 9.351 -16.135 1.00 95.19 194 MET A O 1
ATOM 1529 N N . ASP A 1 195 ? 16.671 9.498 -13.9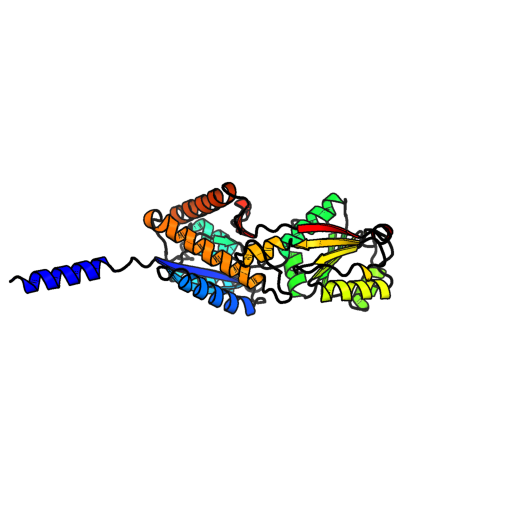03 1.00 95.62 195 ASP A N 1
ATOM 1530 C CA . ASP A 1 195 ? 18.079 9.100 -13.794 1.00 95.62 195 ASP A CA 1
ATOM 1531 C C . ASP A 1 195 ? 18.314 7.667 -14.297 1.00 95.62 195 ASP A C 1
ATOM 1533 O O . ASP A 1 195 ? 19.268 7.392 -15.043 1.00 95.62 195 ASP A O 1
ATOM 1537 N N . THR A 1 196 ? 17.417 6.752 -13.932 1.00 97.06 196 THR A N 1
ATOM 1538 C CA . THR A 1 196 ? 17.452 5.348 -14.348 1.00 97.06 196 THR A CA 1
ATOM 1539 C C . THR A 1 196 ? 17.208 5.213 -15.848 1.00 97.06 196 THR A C 1
ATOM 1541 O O . THR A 1 196 ? 17.948 4.494 -16.528 1.00 97.06 196 THR A O 1
ATOM 1544 N N . TYR A 1 197 ? 16.253 5.964 -16.404 1.00 96.69 197 TYR A N 1
ATOM 1545 C CA . TYR A 1 197 ? 15.999 5.972 -17.843 1.00 96.69 197 TYR A CA 1
ATOM 1546 C C . TYR A 1 197 ? 17.208 6.495 -18.635 1.00 96.69 197 TYR A C 1
ATOM 1548 O O . TYR A 1 197 ? 17.662 5.838 -19.577 1.00 96.69 197 TYR A O 1
ATOM 1556 N N . ARG A 1 198 ? 17.821 7.616 -18.220 1.00 95.81 198 ARG A N 1
ATOM 1557 C CA . ARG A 1 198 ? 19.055 8.133 -18.856 1.00 95.81 198 ARG A CA 1
ATOM 1558 C C . ARG A 1 198 ? 20.171 7.095 -18.857 1.00 95.81 198 ARG A C 1
ATOM 1560 O O . ARG A 1 198 ? 20.908 6.953 -19.838 1.00 95.81 198 ARG A O 1
ATOM 1567 N N . ARG A 1 199 ? 20.303 6.342 -17.765 1.00 96.25 199 ARG A N 1
ATOM 1568 C CA . ARG A 1 199 ? 21.275 5.254 -17.679 1.00 96.25 199 ARG A CA 1
ATOM 1569 C C . ARG A 1 199 ? 20.938 4.116 -18.640 1.00 96.25 199 ARG A C 1
ATOM 1571 O O . ARG A 1 199 ? 21.835 3.648 -19.336 1.00 96.25 199 ARG A O 1
ATOM 1578 N N . ALA A 1 200 ? 19.673 3.722 -18.754 1.00 96.88 200 ALA A N 1
ATOM 1579 C CA . ALA A 1 200 ? 19.237 2.713 -19.718 1.00 96.88 200 ALA A CA 1
ATOM 1580 C C . ALA A 1 200 ? 19.539 3.112 -21.175 1.00 96.88 200 ALA A C 1
ATOM 1582 O O . ALA A 1 200 ? 19.969 2.271 -21.974 1.00 96.88 200 ALA A O 1
ATOM 1583 N N . VAL A 1 201 ? 19.384 4.398 -21.517 1.00 95.81 201 VAL A N 1
ATOM 1584 C CA . VAL A 1 201 ? 19.798 4.953 -22.817 1.00 95.81 201 VAL A CA 1
ATOM 1585 C C . VAL A 1 201 ? 21.311 4.810 -23.003 1.00 95.81 201 VAL A C 1
ATOM 1587 O O . VAL A 1 201 ? 21.761 4.250 -24.007 1.00 95.81 201 VAL A O 1
ATOM 1590 N N . LYS A 1 202 ? 22.107 5.241 -22.016 1.00 95.75 202 LYS A N 1
ATOM 1591 C CA . LYS A 1 202 ? 23.578 5.161 -22.050 1.00 95.75 202 LYS A CA 1
ATOM 1592 C C . LYS A 1 202 ? 24.090 3.726 -22.221 1.00 95.75 202 LYS A C 1
ATOM 1594 O O . LYS A 1 202 ? 25.023 3.493 -22.990 1.00 95.75 202 LYS A O 1
ATOM 1599 N N . GLU A 1 203 ? 23.455 2.762 -21.560 1.00 96.06 203 GLU A N 1
ATOM 1600 C CA . GLU A 1 203 ? 23.801 1.334 -21.629 1.00 96.06 203 GLU A CA 1
ATOM 1601 C C . GLU A 1 203 ? 23.232 0.623 -22.882 1.00 96.06 203 GLU A C 1
ATOM 1603 O O . GLU A 1 203 ? 23.483 -0.568 -23.118 1.00 96.06 203 GLU A O 1
ATOM 1608 N N . LYS A 1 204 ? 22.529 1.363 -23.757 1.00 94.94 204 LYS A N 1
ATOM 1609 C CA . LYS A 1 204 ? 21.919 0.881 -25.009 1.00 94.94 204 LYS A CA 1
ATOM 1610 C C . LYS A 1 204 ? 20.867 -0.213 -24.781 1.00 94.94 204 LYS A C 1
ATOM 1612 O O . LYS A 1 204 ? 20.828 -1.200 -25.532 1.00 94.94 204 LYS A O 1
ATOM 1617 N N . LEU A 1 205 ? 20.045 -0.059 -23.742 1.00 95.50 205 LEU A N 1
ATOM 1618 C CA . LEU A 1 205 ? 18.866 -0.897 -23.476 1.00 95.50 205 LEU A CA 1
ATOM 1619 C C . LEU A 1 205 ? 17.610 -0.357 -24.180 1.00 95.50 205 LEU A C 1
ATOM 1621 O O . LEU A 1 205 ? 16.772 -1.126 -24.642 1.00 95.50 205 LEU A O 1
ATOM 1625 N N . VAL A 1 206 ? 17.509 0.963 -24.338 1.00 95.38 206 VAL A N 1
ATOM 1626 C CA . VAL A 1 206 ? 16.393 1.626 -25.027 1.00 95.38 206 VAL A CA 1
ATOM 1627 C C . VAL A 1 206 ? 16.569 1.492 -26.545 1.00 95.38 206 VAL A C 1
ATOM 1629 O O . VAL A 1 206 ? 17.351 2.221 -27.151 1.00 95.38 206 VAL A O 1
ATOM 1632 N N . ARG A 1 207 ? 15.902 0.505 -27.163 1.00 91.94 207 ARG A N 1
ATOM 1633 C CA . ARG A 1 207 ? 16.072 0.171 -28.598 1.00 91.94 207 ARG A CA 1
ATOM 1634 C C . ARG A 1 207 ? 14.797 0.177 -29.430 1.00 91.94 207 ARG A C 1
ATOM 1636 O O . ARG A 1 207 ? 14.877 0.228 -30.653 1.00 91.94 207 ARG A O 1
ATOM 1643 N N . ARG A 1 208 ? 13.638 0.031 -28.792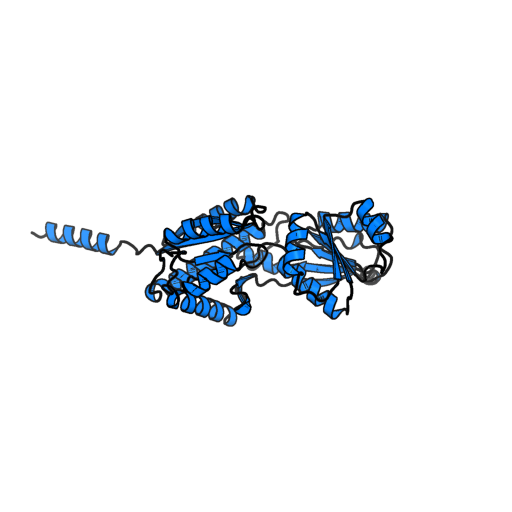 1.00 91.31 208 ARG A N 1
ATOM 1644 C CA . ARG A 1 208 ? 12.345 -0.170 -29.455 1.00 91.31 208 ARG A CA 1
ATOM 1645 C C . ARG A 1 208 ? 11.300 0.733 -28.810 1.00 91.31 208 ARG A C 1
ATOM 1647 O O . ARG A 1 208 ? 11.254 0.834 -27.585 1.00 91.31 208 ARG A O 1
ATOM 1654 N N . SER A 1 209 ? 10.465 1.347 -29.640 1.00 91.50 209 SER A N 1
ATOM 1655 C CA . SER A 1 209 ? 9.361 2.209 -29.211 1.00 91.50 209 SER A CA 1
ATOM 1656 C C . SER A 1 209 ? 8.320 1.438 -28.395 1.00 91.50 209 SER A C 1
ATOM 1658 O O . SER A 1 209 ? 8.094 0.251 -28.643 1.00 91.50 209 SER A O 1
ATOM 1660 N N . HIS A 1 210 ? 7.675 2.119 -27.445 1.00 90.19 210 HIS A N 1
ATOM 1661 C CA . HIS A 1 210 ? 6.583 1.607 -26.602 1.00 90.19 210 HIS A CA 1
ATOM 1662 C C . HIS A 1 210 ? 6.931 0.384 -25.736 1.00 90.19 210 HIS A C 1
ATOM 1664 O O . HIS A 1 210 ? 6.038 -0.340 -25.301 1.00 90.19 210 HIS A O 1
ATOM 1670 N N . ARG A 1 211 ? 8.222 0.121 -25.498 1.00 93.94 211 ARG A N 1
ATOM 1671 C CA . ARG A 1 211 ? 8.684 -0.967 -24.613 1.00 93.94 211 ARG A CA 1
ATOM 1672 C C . ARG A 1 211 ? 8.990 -0.495 -23.197 1.00 93.94 211 ARG A C 1
ATOM 1674 O O . ARG A 1 211 ? 9.005 -1.320 -22.291 1.00 93.94 211 ARG A O 1
ATOM 1681 N N . TRP A 1 212 ? 9.255 0.796 -23.029 1.00 96.06 212 TRP A N 1
ATOM 1682 C CA . TRP A 1 212 ? 9.552 1.409 -21.740 1.00 96.06 212 TRP A CA 1
ATOM 1683 C C . TRP A 1 212 ? 8.287 2.020 -21.147 1.00 96.06 212 TRP A C 1
ATOM 1685 O O . TRP A 1 212 ? 7.554 2.726 -21.846 1.00 96.06 212 TRP A O 1
ATOM 1695 N N . ASN A 1 213 ? 8.060 1.737 -19.868 1.00 96.06 213 ASN A N 1
ATOM 1696 C CA . ASN A 1 213 ? 6.988 2.299 -19.063 1.00 96.06 213 ASN A CA 1
ATOM 1697 C C . ASN A 1 213 ? 7.619 2.985 -17.847 1.00 96.06 213 ASN A C 1
ATOM 1699 O O . ASN A 1 213 ? 8.368 2.359 -17.097 1.00 96.06 213 ASN A O 1
ATOM 1703 N N . LEU A 1 214 ? 7.357 4.273 -17.678 1.00 95.62 214 LEU A N 1
ATOM 1704 C CA . LEU A 1 214 ? 7.837 5.063 -16.551 1.00 95.62 214 LEU A CA 1
ATOM 1705 C C . LEU A 1 214 ? 6.689 5.239 -15.573 1.00 95.62 214 LEU A C 1
ATOM 1707 O O . LEU A 1 214 ? 5.641 5.763 -15.938 1.00 95.62 214 LEU A O 1
ATOM 1711 N N . VAL A 1 215 ? 6.873 4.763 -14.354 1.00 94.56 215 VAL A N 1
ATOM 1712 C CA . VAL A 1 215 ? 5.835 4.702 -13.336 1.00 94.56 215 VAL A CA 1
ATOM 1713 C C . VAL A 1 215 ? 6.245 5.625 -12.197 1.00 94.56 215 VAL A C 1
ATOM 1715 O O . VAL A 1 215 ? 7.177 5.322 -11.456 1.00 94.56 215 VAL A O 1
ATOM 1718 N N . LEU A 1 216 ? 5.564 6.762 -12.091 1.00 91.94 216 LEU A N 1
ATOM 1719 C CA . LEU A 1 216 ? 5.855 7.787 -11.100 1.00 91.94 216 LEU A CA 1
ATOM 1720 C C . LEU A 1 216 ? 5.032 7.519 -9.840 1.00 91.94 216 LEU A C 1
ATOM 1722 O O . LEU A 1 216 ? 3.802 7.431 -9.891 1.00 91.94 216 LEU A O 1
ATOM 1726 N N . THR A 1 217 ? 5.723 7.365 -8.713 1.00 88.88 217 THR A N 1
ATOM 1727 C CA . THR A 1 217 ? 5.112 7.213 -7.382 1.00 88.88 217 THR A CA 1
ATOM 1728 C C . THR A 1 217 ? 4.881 8.558 -6.695 1.00 88.88 217 THR A C 1
ATOM 1730 O O . THR A 1 217 ? 4.148 8.626 -5.705 1.00 88.88 217 THR A O 1
ATOM 1733 N N . ASP A 1 218 ? 5.473 9.624 -7.236 1.00 85.00 218 ASP A N 1
ATOM 1734 C CA . ASP A 1 218 ? 5.200 11.001 -6.860 1.00 85.00 218 ASP A CA 1
ATOM 1735 C C . ASP A 1 218 ? 4.118 11.629 -7.760 1.00 85.00 218 ASP A C 1
ATOM 1737 O O . ASP A 1 218 ? 3.764 11.124 -8.824 1.00 85.00 218 ASP A O 1
ATOM 1741 N N . TYR A 1 219 ? 3.553 12.749 -7.307 1.00 86.75 219 TYR A N 1
ATOM 1742 C CA . TYR A 1 219 ? 2.550 13.516 -8.060 1.00 86.75 219 TYR A CA 1
ATOM 1743 C C . TYR A 1 219 ? 3.187 14.481 -9.069 1.00 86.75 219 TYR A C 1
ATOM 1745 O O . TYR A 1 219 ? 2.570 15.476 -9.471 1.00 86.75 219 TYR A O 1
ATOM 1753 N N . SER A 1 220 ? 4.452 14.254 -9.420 1.00 85.00 220 SER A N 1
ATOM 1754 C CA . SER A 1 220 ? 5.184 15.137 -10.314 1.00 85.00 220 SER A CA 1
ATOM 1755 C C . SER A 1 220 ? 4.858 14.832 -11.779 1.00 85.00 220 SER A C 1
ATOM 1757 O O . SER A 1 220 ? 4.138 13.889 -12.105 1.00 85.00 220 SER A O 1
ATOM 1759 N N . THR A 1 221 ? 5.347 15.686 -12.676 1.00 82.50 221 THR A N 1
ATOM 1760 C CA . THR A 1 221 ? 5.188 15.486 -14.120 1.00 82.50 221 THR A CA 1
ATOM 1761 C C . THR A 1 221 ? 6.527 15.052 -14.714 1.00 82.50 221 THR A C 1
ATOM 1763 O O . THR A 1 221 ? 7.552 15.663 -14.392 1.00 82.50 221 THR A O 1
ATOM 1766 N N . PRO A 1 222 ? 6.551 14.011 -15.566 1.00 82.62 222 PRO A N 1
ATOM 1767 C CA . PRO A 1 222 ? 7.793 13.511 -16.135 1.00 82.62 222 PRO A CA 1
ATOM 1768 C C . PRO A 1 222 ? 8.395 14.524 -17.111 1.00 82.62 222 PRO A C 1
ATOM 1770 O O . PRO A 1 222 ? 7.692 15.099 -17.946 1.00 82.62 222 PRO A O 1
ATOM 1773 N N . ASP A 1 223 ? 9.717 14.695 -17.059 1.00 85.25 223 ASP A N 1
ATOM 1774 C CA . ASP A 1 223 ? 10.439 15.527 -18.025 1.00 85.25 223 ASP A CA 1
ATOM 1775 C C . ASP A 1 223 ? 10.588 14.796 -19.369 1.00 85.25 223 ASP A C 1
ATOM 1777 O O . ASP A 1 223 ? 11.569 14.095 -19.646 1.00 85.25 223 ASP A O 1
ATOM 1781 N N . VAL A 1 224 ? 9.584 14.972 -20.226 1.00 85.88 224 VAL A N 1
ATOM 1782 C CA . VAL A 1 224 ? 9.505 14.326 -21.540 1.00 85.88 224 VAL A CA 1
ATOM 1783 C C . VAL A 1 224 ? 10.658 14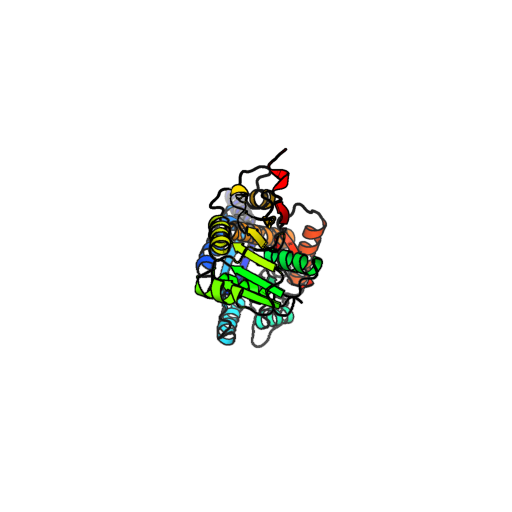.691 -22.480 1.00 85.88 224 VAL A C 1
ATOM 1785 O O . VAL A 1 224 ? 10.937 13.931 -23.406 1.00 85.88 224 VAL A O 1
ATOM 1788 N N . ALA A 1 225 ? 11.375 15.798 -22.244 1.00 86.06 225 ALA A N 1
ATOM 1789 C CA . ALA A 1 225 ? 12.489 16.222 -23.097 1.00 86.06 225 ALA A CA 1
ATOM 1790 C C . ALA A 1 225 ? 13.665 15.231 -23.077 1.00 86.06 225 ALA A C 1
ATOM 1792 O O . ALA A 1 225 ? 14.496 15.213 -23.984 1.00 86.06 225 ALA A O 1
ATOM 1793 N N . GLN A 1 226 ? 13.739 14.383 -22.051 1.00 86.19 226 GLN A N 1
ATOM 1794 C CA . GLN A 1 226 ? 14.796 13.385 -21.896 1.00 86.19 226 GLN A CA 1
ATOM 1795 C C . GLN A 1 226 ? 14.456 12.051 -22.585 1.00 86.19 226 GLN A C 1
ATOM 1797 O O . GLN A 1 226 ? 15.292 11.142 -22.636 1.00 86.19 226 GLN A O 1
ATOM 1802 N N . LEU A 1 227 ? 13.236 11.906 -23.113 1.00 91.75 227 LEU A N 1
ATOM 1803 C CA . LEU A 1 227 ? 12.745 10.667 -23.706 1.00 91.75 227 LEU A CA 1
ATOM 1804 C C . LEU A 1 227 ? 13.179 10.549 -25.171 1.00 91.75 227 LEU A C 1
ATOM 1806 O O . LEU A 1 227 ? 12.690 11.241 -26.054 1.00 91.75 227 LEU A O 1
ATOM 1810 N N . VAL A 1 228 ? 14.094 9.615 -25.441 1.00 93.31 228 VAL A N 1
ATOM 1811 C CA . VAL A 1 228 ? 14.639 9.388 -26.796 1.00 93.31 228 VAL A CA 1
ATOM 1812 C C . VAL A 1 228 ? 13.758 8.525 -27.709 1.00 93.31 228 VAL A C 1
ATOM 1814 O O . VAL A 1 228 ? 14.000 8.468 -28.911 1.00 93.31 228 VAL A O 1
ATOM 1817 N N . LEU A 1 229 ? 12.770 7.818 -27.155 1.00 93.00 229 LEU A N 1
ATOM 1818 C CA . LEU A 1 229 ? 11.827 6.969 -27.887 1.00 93.00 229 LEU A CA 1
ATOM 1819 C C . LEU A 1 229 ? 10.422 7.112 -27.290 1.00 93.00 229 LEU A C 1
ATOM 1821 O O . LEU A 1 229 ? 10.300 7.449 -26.107 1.00 93.00 229 LEU A O 1
ATOM 1825 N N . PRO A 1 230 ? 9.365 6.792 -28.065 1.00 93.81 230 PRO A N 1
ATOM 1826 C CA . PRO A 1 230 ? 8.012 6.723 -27.541 1.00 93.81 230 PRO A CA 1
ATOM 1827 C C . PRO A 1 230 ? 7.938 5.821 -26.311 1.00 93.81 230 PRO A C 1
ATOM 1829 O O . PRO A 1 230 ? 8.352 4.657 -26.355 1.00 93.81 230 PRO A O 1
ATOM 1832 N N . THR A 1 231 ? 7.435 6.386 -25.221 1.00 93.62 231 THR A N 1
ATOM 1833 C CA . THR A 1 231 ? 7.501 5.819 -23.873 1.00 93.62 231 THR A CA 1
ATOM 1834 C C . THR A 1 231 ? 6.159 6.036 -23.199 1.00 93.62 231 THR A C 1
ATOM 1836 O O . THR A 1 231 ? 5.538 7.088 -23.355 1.00 93.62 231 THR A O 1
ATOM 1839 N N . VAL A 1 232 ? 5.692 5.020 -22.490 1.00 93.19 232 VAL A N 1
ATOM 1840 C CA . VAL A 1 232 ? 4.440 5.090 -21.740 1.00 93.19 232 VAL A CA 1
ATOM 1841 C C . VAL A 1 232 ? 4.751 5.626 -20.353 1.00 93.19 232 VAL A C 1
ATOM 1843 O O . VAL A 1 232 ? 5.762 5.248 -19.766 1.00 93.19 232 VAL A O 1
ATOM 1846 N N . THR A 1 233 ? 3.908 6.503 -19.826 1.00 93.00 233 THR A N 1
ATOM 1847 C CA . THR A 1 233 ? 4.013 6.975 -18.448 1.00 93.00 233 THR A CA 1
ATOM 1848 C C . THR A 1 233 ? 2.739 6.641 -17.689 1.00 93.00 233 THR A C 1
ATOM 1850 O O . THR A 1 233 ? 1.639 6.749 -18.231 1.00 93.00 233 THR A O 1
ATOM 1853 N N . LEU A 1 234 ? 2.895 6.202 -16.447 1.00 92.19 234 LEU A N 1
ATOM 1854 C CA . LEU A 1 234 ? 1.813 5.952 -15.508 1.00 92.19 234 LEU A CA 1
ATOM 1855 C C . LEU A 1 234 ? 2.114 6.754 -14.245 1.00 92.19 234 LEU A C 1
ATOM 1857 O O . LEU A 1 234 ? 3.194 6.621 -13.680 1.00 92.19 234 LEU A O 1
ATOM 1861 N N . GLN A 1 235 ? 1.180 7.585 -13.809 1.00 89.88 235 GLN A N 1
ATOM 1862 C CA . GLN A 1 235 ? 1.361 8.425 -12.624 1.00 89.88 235 GLN A CA 1
ATOM 1863 C C . GLN A 1 235 ? 0.059 8.532 -11.838 1.00 89.88 235 GLN A C 1
ATOM 1865 O O . GLN A 1 235 ? -1.024 8.391 -12.413 1.00 89.88 235 GLN A O 1
ATOM 1870 N N . ALA A 1 236 ? 0.154 8.791 -10.537 1.00 86.88 236 ALA A N 1
ATOM 1871 C CA . ALA A 1 236 ? -1.017 9.122 -9.733 1.00 86.88 236 ALA A CA 1
ATOM 1872 C C . ALA A 1 236 ? -1.611 10.472 -10.171 1.00 86.88 236 ALA A C 1
ATOM 1874 O O . ALA A 1 236 ? -0.891 11.412 -10.512 1.00 86.88 236 ALA A O 1
ATOM 1875 N N . ASP A 1 237 ? -2.938 10.563 -10.183 1.00 87.62 237 ASP A N 1
ATOM 1876 C CA . ASP A 1 237 ? -3.657 11.804 -10.458 1.00 87.62 237 ASP A CA 1
ATOM 1877 C C . ASP A 1 237 ? -3.385 12.824 -9.339 1.00 87.62 237 ASP A C 1
ATOM 1879 O O . ASP A 1 237 ? -3.531 12.518 -8.155 1.00 87.62 237 ASP A O 1
ATOM 1883 N N . GLN A 1 238 ? -3.012 14.056 -9.694 1.00 86.94 238 GLN A N 1
ATOM 1884 C CA . GLN A 1 238 ? -2.732 15.121 -8.721 1.00 86.94 238 GLN A CA 1
ATOM 1885 C C . GLN A 1 238 ? -3.944 15.444 -7.836 1.00 86.94 238 GLN A C 1
ATOM 1887 O O . GLN A 1 238 ? -3.776 15.863 -6.688 1.00 86.94 238 GLN A O 1
ATOM 1892 N N . VAL A 1 239 ? -5.163 15.181 -8.322 1.00 88.06 239 VAL A N 1
ATOM 1893 C CA . VAL A 1 239 ? -6.394 15.328 -7.535 1.00 88.06 239 VAL A CA 1
ATOM 1894 C C . VAL A 1 239 ? -6.377 14.438 -6.281 1.00 88.06 239 VAL A C 1
ATOM 1896 O O . VAL A 1 239 ? -6.905 14.844 -5.246 1.00 88.06 239 VAL A O 1
ATOM 1899 N N . GLU A 1 240 ? -5.739 13.260 -6.319 1.00 89.31 240 GLU A N 1
ATOM 1900 C CA . GLU A 1 240 ? -5.604 12.371 -5.149 1.00 89.31 240 GLU A CA 1
ATOM 1901 C C . GLU A 1 240 ? -4.829 13.054 -4.017 1.00 89.31 240 GLU A C 1
ATOM 1903 O O . GLU A 1 240 ? -5.255 13.006 -2.861 1.00 89.31 240 GLU A O 1
ATOM 1908 N N . CYS A 1 241 ? -3.737 13.756 -4.328 1.00 90.25 241 CYS A N 1
ATOM 1909 C CA . CYS A 1 241 ? -2.968 14.470 -3.312 1.00 90.25 241 CYS A CA 1
ATOM 1910 C C . CYS A 1 241 ? -3.775 15.624 -2.693 1.00 90.25 241 CYS A C 1
ATOM 1912 O O . CYS A 1 241 ? -3.748 15.799 -1.473 1.00 90.25 241 CYS A O 1
ATOM 1914 N N . CYS A 1 242 ? -4.572 16.353 -3.480 1.00 89.94 242 CYS A N 1
ATOM 1915 C CA . CYS A 1 242 ? -5.445 17.396 -2.934 1.00 89.94 242 CYS A CA 1
ATOM 1916 C C . CYS A 1 242 ? -6.536 16.822 -2.025 1.00 89.94 242 CYS A C 1
ATOM 1918 O O . CYS A 1 242 ? -6.748 17.333 -0.921 1.00 89.94 242 CYS A O 1
ATOM 1920 N N . LYS A 1 243 ? -7.140 15.691 -2.412 1.00 90.50 243 LYS A N 1
ATOM 1921 C CA . LYS A 1 243 ? -8.088 14.952 -1.564 1.00 90.50 243 LYS A CA 1
ATOM 1922 C C . LYS A 1 243 ? -7.452 14.488 -0.255 1.00 90.50 243 LYS A C 1
ATOM 1924 O O . LYS A 1 243 ? -8.038 14.682 0.808 1.00 90.50 243 LYS A O 1
ATOM 1929 N N . LEU A 1 244 ? -6.232 13.954 -0.306 1.00 91.50 244 LEU A N 1
ATOM 1930 C CA . LEU A 1 244 ? -5.456 13.567 0.879 1.00 91.50 244 LEU A CA 1
ATOM 1931 C C . LEU A 1 244 ? -5.166 14.760 1.806 1.00 91.50 244 LEU A C 1
ATOM 1933 O O . LEU A 1 244 ? -5.196 14.619 3.028 1.00 91.50 244 LEU A O 1
ATOM 1937 N N . MET A 1 245 ? -4.939 15.946 1.239 1.00 90.44 245 MET A N 1
ATOM 1938 C CA . MET A 1 245 ? -4.778 17.201 1.984 1.00 90.44 245 MET A CA 1
ATOM 1939 C C . MET A 1 245 ? -6.103 17.838 2.424 1.00 90.44 245 MET A C 1
ATOM 1941 O O . MET A 1 245 ? -6.072 18.874 3.093 1.00 90.44 245 MET A O 1
ATOM 1945 N N . LYS A 1 246 ? -7.249 17.251 2.055 1.00 88.19 246 LYS A N 1
ATOM 1946 C CA . LYS A 1 246 ? -8.599 17.795 2.275 1.00 88.19 246 LYS A CA 1
ATOM 1947 C C . LYS A 1 246 ? -8.781 19.197 1.685 1.00 88.19 246 LYS A C 1
ATOM 1949 O O . LYS A 1 246 ? -9.329 20.090 2.328 1.00 88.19 246 LYS A O 1
ATOM 1954 N N . ARG A 1 247 ? -8.286 19.395 0.461 1.00 87.31 247 ARG A N 1
ATOM 1955 C CA . ARG A 1 247 ? -8.440 20.626 -0.327 1.00 87.31 247 ARG A CA 1
ATOM 1956 C C . ARG A 1 247 ? -9.055 20.283 -1.679 1.00 87.31 247 ARG A C 1
ATOM 1958 O O . ARG A 1 247 ? -8.662 19.292 -2.282 1.00 87.31 247 ARG A O 1
ATOM 1965 N N . GLU A 1 248 ? -9.995 21.097 -2.151 1.00 80.50 248 GLU A N 1
ATOM 1966 C CA . GLU A 1 248 ? -10.614 20.904 -3.473 1.00 80.50 248 GLU A CA 1
ATOM 1967 C C . GLU A 1 248 ? -9.627 21.218 -4.603 1.00 80.50 248 GLU A C 1
ATOM 1969 O O . GLU A 1 248 ? -9.471 20.430 -5.529 1.00 80.50 248 GLU A O 1
ATOM 1974 N N . GLU A 1 249 ? -8.888 22.321 -4.472 1.00 83.69 249 GLU A N 1
ATOM 1975 C CA . GLU A 1 249 ? -7.834 22.719 -5.402 1.00 83.69 249 GLU A CA 1
ATOM 1976 C C . GLU A 1 249 ? -6.524 22.934 -4.642 1.00 83.69 249 GLU A C 1
ATOM 1978 O O . GLU A 1 249 ? -6.472 23.608 -3.605 1.00 83.69 249 GLU A O 1
ATOM 1983 N N . CYS A 1 250 ? -5.444 22.330 -5.134 1.00 87.19 250 CYS A N 1
ATOM 1984 C CA . CYS A 1 250 ? -4.120 22.473 -4.549 1.00 87.19 250 CYS A CA 1
ATOM 1985 C C . CYS A 1 250 ? -3.016 22.237 -5.587 1.00 87.19 250 CYS A C 1
ATOM 1987 O O . CYS A 1 250 ? -3.227 21.600 -6.616 1.00 87.19 250 CYS A O 1
ATOM 1989 N N . THR A 1 251 ? -1.813 22.723 -5.288 1.00 86.50 251 THR A N 1
ATOM 1990 C CA . THR A 1 251 ? -0.590 22.265 -5.953 1.00 86.50 251 THR A CA 1
ATOM 1991 C C . THR A 1 251 ? 0.095 21.267 -5.033 1.00 86.50 251 THR A C 1
ATOM 1993 O O . THR A 1 251 ? 0.397 21.599 -3.884 1.00 86.50 251 THR A O 1
ATOM 1996 N N . CYS A 1 252 ? 0.339 20.058 -5.532 1.00 87.06 252 CYS A N 1
ATOM 1997 C CA . CYS A 1 252 ? 1.021 19.027 -4.763 1.00 87.06 252 CYS A CA 1
ATOM 1998 C C . CYS A 1 252 ? 2.476 19.427 -4.503 1.00 87.06 252 CYS A C 1
ATOM 2000 O O . CYS A 1 252 ? 3.209 19.700 -5.458 1.00 87.06 252 CYS A O 1
ATOM 2002 N N . PRO A 1 253 ? 2.905 19.493 -3.233 1.00 86.81 253 PRO A N 1
ATOM 2003 C CA . PRO A 1 253 ? 4.282 19.824 -2.914 1.00 86.81 253 PRO A CA 1
ATOM 2004 C C . PRO A 1 253 ? 5.211 18.678 -3.336 1.00 86.81 253 PRO A C 1
ATOM 2006 O O . PRO A 1 253 ? 4.824 17.510 -3.320 1.00 86.81 253 PRO A O 1
ATOM 2009 N N . SER A 1 254 ? 6.448 19.000 -3.711 1.00 79.62 254 SER A N 1
ATOM 2010 C CA . SER A 1 254 ? 7.415 17.994 -4.170 1.00 79.62 254 SER A CA 1
ATOM 2011 C C . SER A 1 254 ? 7.862 17.034 -3.063 1.00 79.62 254 SER A C 1
ATOM 2013 O O . SER A 1 254 ? 8.290 15.928 -3.353 1.00 79.62 254 SER A O 1
ATOM 2015 N N . ASP A 1 255 ? 7.751 17.436 -1.796 1.00 83.94 255 ASP A N 1
ATOM 2016 C CA . ASP A 1 255 ? 8.073 16.641 -0.605 1.00 83.94 255 ASP A CA 1
ATOM 2017 C C . ASP A 1 255 ? 6.830 16.001 0.043 1.00 83.94 255 ASP A C 1
ATOM 2019 O O . ASP A 1 255 ? 6.831 15.668 1.234 1.00 83.94 255 ASP A O 1
ATOM 2023 N N . PHE A 1 256 ? 5.752 15.827 -0.729 1.00 88.88 256 PHE A N 1
ATOM 2024 C CA . PHE A 1 256 ? 4.481 15.308 -0.237 1.00 88.88 256 PHE A CA 1
ATOM 2025 C C . PHE A 1 256 ? 4.621 13.928 0.426 1.00 88.88 256 PHE A C 1
ATOM 2027 O O . PHE A 1 256 ? 4.858 12.907 -0.219 1.00 88.88 256 PHE A O 1
ATOM 2034 N N . GLN A 1 257 ? 4.391 13.883 1.740 1.00 90.19 257 GLN A N 1
ATOM 2035 C CA . GLN A 1 257 ? 4.485 12.670 2.556 1.00 90.19 257 GLN A CA 1
ATOM 2036 C C . GLN A 1 257 ? 3.235 11.789 2.404 1.00 90.19 257 GLN A C 1
ATOM 2038 O O . GLN A 1 257 ? 2.449 11.641 3.343 1.00 90.19 257 GLN A O 1
ATOM 2043 N N . ARG A 1 258 ? 3.035 11.203 1.214 1.00 90.38 258 ARG A N 1
ATOM 2044 C CA . ARG A 1 258 ? 1.829 10.432 0.851 1.00 90.38 258 ARG A CA 1
ATOM 2045 C C . ARG A 1 258 ? 1.424 9.412 1.919 1.00 90.38 258 ARG A C 1
ATOM 2047 O O . ARG A 1 258 ? 0.272 9.423 2.347 1.00 90.38 258 ARG A O 1
ATOM 2054 N N . LYS A 1 259 ? 2.373 8.603 2.413 1.00 92.31 259 LYS A N 1
ATOM 2055 C CA . LYS A 1 259 ? 2.134 7.606 3.476 1.00 92.31 259 LYS A CA 1
ATOM 2056 C C . LYS A 1 259 ? 1.473 8.223 4.719 1.00 92.31 259 LYS A C 1
ATOM 2058 O O . LYS A 1 259 ? 0.475 7.696 5.198 1.00 92.31 259 LYS A O 1
ATOM 2063 N N . GLN A 1 260 ? 1.983 9.355 5.216 1.00 95.12 260 GLN A N 1
ATOM 2064 C CA . GLN A 1 260 ? 1.439 10.016 6.409 1.00 95.12 260 GLN A CA 1
ATOM 2065 C C . GLN A 1 260 ? -0.006 10.477 6.193 1.00 95.12 260 GLN A C 1
ATOM 2067 O O . GLN A 1 260 ? -0.842 10.285 7.073 1.00 95.12 260 GLN A O 1
ATOM 2072 N N . TYR A 1 261 ? -0.315 11.072 5.037 1.00 94.94 261 TYR A N 1
ATOM 2073 C CA . TYR A 1 261 ? -1.675 11.536 4.749 1.00 94.94 261 TYR A CA 1
ATOM 2074 C C . TYR A 1 261 ? -2.673 10.384 4.604 1.00 94.94 261 TYR A C 1
ATOM 2076 O O . TYR A 1 261 ? -3.811 10.519 5.051 1.00 94.94 261 TYR A O 1
ATOM 2084 N N . ILE A 1 262 ? -2.248 9.244 4.047 1.00 95.31 262 ILE A N 1
ATOM 2085 C CA . ILE A 1 262 ? -3.088 8.040 3.980 1.00 95.31 262 ILE A CA 1
ATOM 2086 C C . ILE A 1 262 ? -3.427 7.560 5.395 1.00 95.31 262 ILE A C 1
ATOM 2088 O O . ILE A 1 262 ? -4.599 7.371 5.703 1.00 95.31 262 ILE A O 1
ATOM 2092 N N . ILE A 1 263 ? -2.437 7.433 6.286 1.00 96.81 263 ILE A N 1
ATOM 2093 C CA . ILE A 1 263 ? -2.671 6.970 7.666 1.00 96.81 263 ILE A CA 1
ATOM 2094 C C . ILE A 1 263 ? -3.554 7.962 8.434 1.00 96.81 263 ILE A C 1
ATOM 2096 O O . ILE A 1 263 ? -4.481 7.545 9.126 1.00 96.81 263 ILE A O 1
ATOM 2100 N N . ASN A 1 264 ? -3.317 9.270 8.275 1.00 96.38 264 ASN A N 1
ATOM 2101 C CA . ASN A 1 264 ? -4.158 10.315 8.868 1.00 96.38 264 ASN A CA 1
ATOM 2102 C C . ASN A 1 264 ? -5.623 10.146 8.453 1.00 96.38 264 ASN A C 1
ATOM 2104 O O . ASN A 1 264 ? -6.512 10.138 9.302 1.00 96.38 264 ASN A O 1
ATOM 2108 N N . GLY A 1 265 ? -5.865 10.005 7.146 1.00 95.44 265 GLY A N 1
ATOM 2109 C CA . GLY A 1 265 ? -7.202 9.805 6.606 1.00 95.44 265 GLY A CA 1
ATOM 2110 C C . GLY A 1 265 ? -7.839 8.514 7.111 1.00 95.44 265 GLY A C 1
ATOM 2111 O O . GLY A 1 265 ? -9.014 8.525 7.462 1.00 95.44 265 GLY A O 1
ATOM 2112 N N . LEU A 1 266 ? -7.072 7.424 7.170 1.00 97.00 266 LEU A N 1
ATOM 2113 C CA . LEU A 1 266 ? -7.556 6.107 7.573 1.00 97.00 266 LEU A CA 1
ATOM 2114 C C . LEU A 1 266 ? -8.006 6.099 9.035 1.00 97.00 266 LEU A C 1
ATOM 2116 O O . LEU A 1 266 ? -9.141 5.732 9.323 1.00 97.00 266 LEU A O 1
ATOM 2120 N N . ILE A 1 267 ? -7.142 6.541 9.954 1.00 97.19 267 ILE A N 1
ATOM 2121 C CA . ILE A 1 267 ? -7.453 6.569 11.391 1.00 97.19 267 ILE A CA 1
ATOM 2122 C C . ILE A 1 267 ? -8.637 7.494 11.661 1.00 97.19 267 ILE A C 1
ATOM 2124 O O . ILE A 1 267 ? -9.526 7.138 12.433 1.00 97.19 267 ILE A O 1
ATOM 2128 N N . GLN A 1 268 ? -8.682 8.651 10.995 1.00 95.38 268 GLN A N 1
ATOM 2129 C CA . GLN A 1 268 ? -9.813 9.561 11.112 1.00 95.38 268 GLN A CA 1
ATOM 2130 C C . GLN A 1 268 ? -11.113 8.925 10.604 1.00 95.38 268 GLN A C 1
ATOM 2132 O O . GLN A 1 268 ? -12.135 9.005 11.275 1.00 95.38 268 GLN A O 1
ATOM 2137 N N . TYR A 1 269 ? -11.085 8.269 9.445 1.00 95.38 269 TYR A N 1
ATOM 2138 C CA . TYR A 1 269 ? -12.265 7.616 8.885 1.00 95.38 269 TYR A CA 1
ATOM 2139 C C . TYR A 1 269 ? -12.782 6.488 9.790 1.00 95.38 269 TYR A C 1
ATOM 2141 O O . TYR A 1 269 ? -13.983 6.390 10.047 1.00 95.38 269 TYR A O 1
ATOM 2149 N N . ILE A 1 270 ? -11.883 5.667 10.337 1.00 96.19 270 ILE A N 1
ATOM 2150 C CA . ILE A 1 270 ? -12.249 4.589 11.262 1.00 96.19 270 ILE A CA 1
ATOM 2151 C C . ILE A 1 270 ? -12.819 5.167 12.559 1.00 96.19 270 ILE A C 1
ATOM 2153 O O . ILE A 1 270 ? -13.883 4.733 12.997 1.00 96.19 270 ILE A O 1
ATOM 2157 N N . SER A 1 271 ? -12.162 6.159 13.167 1.00 95.06 271 SER A N 1
ATOM 2158 C CA . SER A 1 271 ? -12.634 6.758 14.422 1.00 95.06 271 SER A CA 1
ATOM 2159 C C . SER A 1 271 ? -13.992 7.447 14.251 1.00 95.06 271 SER A C 1
ATOM 2161 O O . SER A 1 271 ? -14.871 7.299 15.101 1.00 95.06 271 SER A O 1
ATOM 2163 N N . GLU A 1 272 ? -14.215 8.136 13.129 1.00 93.94 272 GLU A N 1
ATOM 2164 C CA . GLU A 1 272 ? -15.521 8.684 12.743 1.00 93.94 272 GLU A CA 1
ATOM 2165 C C . GLU A 1 272 ? -16.575 7.585 12.582 1.00 93.94 272 GLU A C 1
ATOM 2167 O O . GLU A 1 272 ? -17.694 7.739 13.070 1.00 93.94 272 GLU A O 1
ATOM 2172 N N . THR A 1 273 ? -16.220 6.458 11.963 1.00 94.94 273 THR A N 1
ATOM 2173 C CA . THR A 1 273 ? -17.126 5.313 11.792 1.00 94.94 273 THR A CA 1
ATOM 2174 C C . THR A 1 273 ? -17.550 4.725 13.137 1.00 94.94 273 THR A C 1
ATOM 2176 O O . THR A 1 273 ? -18.744 4.554 13.382 1.00 94.94 273 THR A O 1
ATOM 2179 N N . TYR A 1 274 ? -16.603 4.479 14.047 1.00 95.31 274 TYR A N 1
ATOM 2180 C CA . TYR A 1 274 ? -16.922 3.987 15.390 1.00 95.31 274 TYR A CA 1
ATOM 2181 C C . TYR A 1 274 ? -17.845 4.936 16.149 1.00 95.31 274 TYR A C 1
ATOM 2183 O O . TYR A 1 274 ? -18.757 4.485 16.832 1.00 95.31 274 TYR A O 1
ATOM 2191 N N . SER A 1 275 ? -17.646 6.245 16.019 1.00 93.12 275 SER A N 1
ATOM 2192 C CA . SER A 1 275 ? -18.483 7.218 16.722 1.00 93.12 275 SER A CA 1
ATOM 2193 C C . SER A 1 275 ? -19.866 7.386 16.118 1.00 93.12 275 SER A C 1
ATOM 2195 O O . SER A 1 275 ? -20.827 7.551 16.862 1.00 93.12 275 SER A O 1
ATOM 2197 N N . LYS A 1 276 ? -20.004 7.280 14.790 1.00 92.88 276 LYS A N 1
ATOM 2198 C CA . LYS A 1 276 ? -21.326 7.194 14.148 1.00 92.88 276 LYS A CA 1
ATOM 2199 C C . LYS A 1 276 ? -22.119 6.000 14.684 1.00 92.88 276 LYS A C 1
ATOM 2201 O O . LYS A 1 276 ? -23.324 6.115 14.882 1.00 92.88 276 LYS A O 1
ATOM 2206 N N . LEU A 1 277 ? -21.435 4.885 14.942 1.00 93.50 277 LEU A N 1
ATOM 2207 C CA . LEU A 1 277 ? -22.040 3.632 15.387 1.00 93.50 277 LEU A CA 1
ATOM 2208 C C . LEU A 1 277 ? -22.028 3.437 16.911 1.00 93.50 277 LEU A C 1
ATOM 2210 O O . LEU A 1 277 ? -22.480 2.397 17.370 1.00 93.50 277 LEU A O 1
ATOM 2214 N N . GLU A 1 278 ? -21.548 4.386 17.721 1.00 86.31 278 GLU A N 1
ATOM 2215 C CA . GLU A 1 278 ? -21.284 4.167 19.158 1.00 86.31 278 GLU A CA 1
ATOM 2216 C C . GLU A 1 278 ? -22.491 3.586 19.910 1.00 86.31 278 GLU A C 1
ATOM 2218 O O . GLU A 1 278 ? -22.355 2.653 20.695 1.00 86.31 278 GLU A O 1
ATOM 2223 N N . ARG A 1 279 ? -23.695 4.094 19.625 1.00 84.94 279 ARG A N 1
ATOM 2224 C CA . ARG A 1 279 ? -24.945 3.642 20.266 1.00 84.94 279 ARG A CA 1
ATOM 2225 C C . ARG A 1 279 ? -25.439 2.286 19.763 1.00 84.94 279 ARG A C 1
ATOM 2227 O O . ARG A 1 279 ? -26.284 1.663 20.399 1.00 84.94 279 ARG A O 1
ATOM 2234 N N . ASP A 1 280 ? -24.931 1.871 18.613 1.00 85.75 280 ASP A N 1
ATOM 2235 C CA . ASP A 1 280 ? -25.318 0.681 17.872 1.00 85.75 280 ASP A CA 1
ATOM 2236 C C . ASP A 1 280 ? -24.322 -0.471 18.066 1.00 85.75 280 ASP A C 1
ATOM 2238 O O . ASP A 1 280 ? -24.653 -1.628 17.795 1.00 85.75 280 ASP A O 1
ATOM 2242 N N . LEU A 1 281 ? -23.107 -0.191 18.537 1.00 86.81 281 LEU A N 1
ATOM 2243 C CA . LEU A 1 281 ? -22.100 -1.210 18.793 1.00 86.81 281 LEU A CA 1
ATOM 2244 C C . LEU A 1 281 ? -22.295 -1.812 20.192 1.00 86.81 281 LEU A C 1
ATOM 2246 O O . LEU A 1 281 ? -22.230 -1.091 21.184 1.00 86.81 281 LEU A O 1
ATOM 2250 N N . PRO A 1 282 ? -22.492 -3.139 20.307 1.00 81.38 282 PRO A N 1
ATOM 2251 C CA . PRO A 1 282 ? -22.647 -3.779 21.612 1.00 81.38 282 PRO A CA 1
ATOM 2252 C C . PRO A 1 282 ? -21.338 -3.785 22.408 1.00 81.38 282 PRO A C 1
ATOM 2254 O O . PRO A 1 282 ? -21.367 -3.739 23.634 1.00 81.38 282 PRO A O 1
ATOM 2257 N N . LEU A 1 283 ? -20.201 -3.844 21.708 1.00 84.12 283 LEU A N 1
ATOM 2258 C CA . LEU A 1 283 ? -18.858 -3.802 22.274 1.00 84.12 283 LEU A CA 1
ATOM 2259 C C . LEU A 1 283 ? -17.953 -2.974 21.364 1.00 84.12 283 LEU A C 1
ATOM 2261 O O . LEU A 1 283 ? -17.850 -3.248 20.165 1.00 84.12 283 LEU A O 1
ATOM 2265 N N . THR A 1 284 ? -17.281 -1.985 21.944 1.00 87.06 284 THR A N 1
ATOM 2266 C CA . THR A 1 284 ? -16.267 -1.160 21.268 1.00 87.06 284 THR A CA 1
ATOM 2267 C C . THR A 1 284 ? -14.857 -1.692 21.495 1.00 87.06 284 THR A C 1
ATOM 2269 O O . THR A 1 284 ? -14.006 -1.543 20.623 1.00 87.06 284 THR A O 1
ATOM 2272 N N . THR A 1 285 ? -14.613 -2.341 22.634 1.00 92.00 285 THR A N 1
ATOM 2273 C CA . THR A 1 285 ? -13.362 -3.020 22.985 1.00 92.00 285 THR A CA 1
ATOM 2274 C C . THR A 1 285 ? -13.671 -4.354 23.665 1.00 92.00 285 THR A C 1
ATOM 2276 O O . THR A 1 285 ? -14.609 -4.451 24.455 1.00 92.00 285 THR A O 1
ATOM 2279 N N . SER A 1 286 ? -12.886 -5.391 23.370 1.00 93.44 286 SER A N 1
ATOM 2280 C CA . SER A 1 286 ? -12.934 -6.666 24.097 1.00 93.44 286 SER A CA 1
ATOM 2281 C C . SER A 1 286 ? -11.532 -7.249 24.236 1.00 93.44 286 SER A C 1
ATOM 2283 O O . SER A 1 286 ? -10.760 -7.166 23.277 1.00 93.44 286 SER A O 1
ATOM 2285 N N . PRO A 1 287 ? -11.162 -7.830 25.392 1.00 95.50 287 PRO A N 1
ATOM 2286 C CA . PRO A 1 287 ? -9.980 -8.676 25.464 1.00 95.50 287 PRO A CA 1
ATOM 2287 C C . PRO A 1 287 ? -10.212 -9.934 24.625 1.00 95.50 287 PRO A C 1
ATOM 2289 O O . PRO A 1 287 ? -11.332 -10.447 24.556 1.00 95.50 287 PRO A O 1
ATOM 2292 N N . VAL A 1 288 ? -9.149 -10.409 23.985 1.00 95.31 288 VAL A N 1
ATOM 2293 C CA . VAL A 1 288 ? -9.155 -11.631 23.178 1.00 95.31 288 VAL A CA 1
ATOM 2294 C C . VAL A 1 288 ? -8.164 -12.624 23.768 1.00 95.31 288 VAL A C 1
ATOM 2296 O O . VAL A 1 288 ? -7.005 -12.278 24.001 1.00 95.31 288 VAL A O 1
ATOM 2299 N N . ASP A 1 289 ? -8.634 -13.847 23.996 1.00 94.62 289 ASP A N 1
ATOM 2300 C CA . ASP A 1 289 ? -7.791 -14.994 24.313 1.00 94.62 289 ASP A CA 1
ATOM 2301 C C . ASP A 1 289 ? -7.428 -15.717 23.010 1.00 94.62 289 ASP A C 1
ATOM 2303 O O . ASP A 1 289 ? -8.311 -16.081 22.235 1.00 94.62 289 ASP A O 1
ATOM 2307 N N . CYS A 1 290 ? -6.132 -15.873 22.749 1.00 95.06 290 CYS A N 1
ATOM 2308 C CA . CYS A 1 290 ? -5.643 -16.584 21.570 1.00 95.06 290 CYS A CA 1
ATOM 2309 C C . CYS A 1 290 ? -5.586 -18.103 21.760 1.00 95.06 290 CYS A C 1
ATOM 2311 O O . CYS A 1 290 ? -5.469 -18.818 20.769 1.00 95.06 290 CYS A O 1
ATOM 2313 N N . GLU A 1 291 ? -5.592 -18.602 22.999 1.00 94.06 291 GLU A N 1
ATOM 2314 C CA . GLU A 1 291 ? -5.557 -20.043 23.272 1.00 94.06 291 GLU A CA 1
ATOM 2315 C C . GLU A 1 291 ? -6.958 -20.652 23.132 1.00 94.06 291 GLU A C 1
ATOM 2317 O O . GLU A 1 291 ? -7.110 -21.747 22.590 1.00 94.06 291 GLU A O 1
ATOM 2322 N N . GLU A 1 292 ? -7.984 -19.910 23.558 1.00 93.75 292 GLU A N 1
ATOM 2323 C CA . GLU A 1 292 ? -9.397 -20.287 23.444 1.00 93.75 292 GLU A CA 1
ATOM 2324 C C . GLU A 1 292 ? -10.232 -19.151 22.814 1.00 93.75 292 GLU A C 1
ATOM 2326 O O . GLU A 1 292 ? -11.011 -18.478 23.500 1.00 93.75 292 GLU A O 1
ATOM 2331 N N . PRO A 1 293 ? -10.086 -18.909 21.498 1.00 92.62 293 PRO A N 1
ATOM 2332 C CA . PRO A 1 293 ? -10.762 -17.812 20.821 1.00 92.62 293 PRO A CA 1
ATOM 2333 C C . PRO A 1 293 ? -12.282 -18.002 20.814 1.00 92.62 293 PRO A C 1
ATOM 2335 O O . PRO A 1 293 ? -12.813 -19.056 20.462 1.00 92.62 293 PRO A O 1
ATOM 2338 N N . GLN A 1 294 ? -13.001 -16.946 21.200 1.00 92.19 294 GLN A N 1
ATOM 2339 C CA . GLN A 1 294 ? -14.463 -16.926 21.234 1.00 92.19 294 GLN A CA 1
ATOM 2340 C C . GLN A 1 294 ? -15.025 -15.805 20.354 1.00 92.19 294 GLN A C 1
ATOM 2342 O O . GLN A 1 294 ? -14.485 -14.696 20.386 1.00 92.19 294 GLN A O 1
ATOM 2347 N N . PRO A 1 295 ? -16.147 -16.036 19.641 1.00 92.88 295 PRO A N 1
ATOM 2348 C CA . PRO A 1 295 ? -16.724 -15.114 18.658 1.00 92.88 295 PRO A CA 1
ATOM 2349 C C . PRO A 1 295 ? -17.467 -13.918 19.290 1.00 92.88 295 PRO A C 1
ATOM 2351 O O . PRO A 1 295 ? -18.643 -13.667 19.018 1.00 92.88 295 PRO A O 1
ATOM 2354 N N . ILE A 1 296 ? -16.795 -13.179 20.170 1.00 91.56 296 ILE A N 1
ATOM 2355 C CA . ILE A 1 296 ? -17.378 -12.134 21.021 1.00 91.56 296 ILE A CA 1
ATOM 2356 C C . ILE A 1 296 ? -17.722 -10.872 20.213 1.00 91.56 296 ILE A C 1
ATOM 2358 O O . ILE A 1 296 ? -18.682 -10.173 20.536 1.00 91.56 296 ILE A O 1
ATOM 2362 N N . MET A 1 297 ? -16.971 -10.573 19.146 1.00 92.88 297 MET A N 1
ATOM 2363 C CA . MET A 1 297 ? -17.076 -9.296 18.422 1.00 92.88 297 MET A CA 1
ATOM 2364 C C . MET A 1 297 ? -17.767 -9.383 17.053 1.00 92.88 297 MET A C 1
ATOM 2366 O O . MET A 1 297 ? -17.837 -8.377 16.345 1.00 92.88 297 MET A O 1
ATOM 2370 N N . ASN A 1 298 ? -18.363 -10.530 16.702 1.00 94.25 298 ASN A N 1
ATOM 2371 C CA . ASN A 1 298 ? -19.004 -10.754 15.396 1.00 94.25 298 ASN A CA 1
ATOM 2372 C C . ASN A 1 298 ? -19.982 -9.640 14.999 1.00 94.25 298 ASN A C 1
ATOM 2374 O O . ASN A 1 298 ? -19.904 -9.104 13.896 1.00 94.25 298 ASN A O 1
ATOM 2378 N N . SER A 1 299 ? -20.863 -9.237 15.916 1.00 94.50 299 SER A N 1
ATOM 2379 C CA . SER A 1 299 ? -21.838 -8.173 15.660 1.00 94.50 299 SER A CA 1
ATOM 2380 C C . SER A 1 299 ? -21.190 -6.809 15.422 1.00 94.50 299 SER A C 1
ATOM 2382 O O . SER A 1 299 ? -21.706 -6.015 14.639 1.00 94.50 299 SER A O 1
ATOM 2384 N N . THR A 1 300 ? -20.074 -6.520 16.098 1.00 94.88 300 THR A N 1
ATOM 2385 C CA . THR A 1 300 ? -19.318 -5.274 15.913 1.00 94.88 300 THR A CA 1
ATOM 2386 C C . THR A 1 300 ? -18.655 -5.274 14.539 1.00 94.88 300 THR A C 1
ATOM 2388 O O . THR A 1 300 ? -18.805 -4.309 13.791 1.00 94.88 300 THR A O 1
ATOM 2391 N N . ARG A 1 301 ? -18.004 -6.382 14.161 1.00 96.00 301 ARG A N 1
ATOM 2392 C CA . ARG A 1 301 ? -17.395 -6.565 12.835 1.00 96.00 301 ARG A CA 1
ATOM 2393 C C . ARG A 1 301 ? -18.408 -6.430 11.708 1.00 96.00 301 ARG A C 1
ATOM 2395 O O . ARG A 1 301 ? -18.184 -5.650 10.791 1.00 96.00 301 ARG A O 1
ATOM 2402 N N . GLU A 1 302 ? -19.540 -7.124 11.797 1.00 95.62 302 GLU A N 1
ATOM 2403 C CA . GLU A 1 302 ? -20.589 -7.063 10.773 1.00 95.62 302 GLU A CA 1
ATOM 2404 C C . GLU A 1 302 ? -21.141 -5.646 10.579 1.00 95.62 302 GLU A C 1
ATOM 2406 O O . GLU A 1 302 ? -21.346 -5.217 9.443 1.00 95.62 302 GLU A O 1
ATOM 2411 N N . ARG A 1 303 ? -21.360 -4.898 11.669 1.00 96.12 303 ARG A N 1
ATOM 2412 C CA . ARG A 1 303 ? -21.847 -3.512 11.594 1.00 96.12 303 ARG A CA 1
ATOM 2413 C C . ARG A 1 303 ? -20.812 -2.573 10.979 1.00 96.12 303 ARG A C 1
ATOM 2415 O O . ARG A 1 303 ? -21.174 -1.770 10.125 1.00 96.12 303 ARG A O 1
ATOM 2422 N N . LEU A 1 304 ? -19.541 -2.699 11.364 1.00 96.25 304 LEU A N 1
ATOM 2423 C CA . LEU A 1 304 ? -18.457 -1.894 10.793 1.00 96.25 304 LEU A CA 1
ATOM 2424 C C . LEU A 1 304 ? -18.279 -2.169 9.302 1.00 96.25 304 LEU A C 1
ATOM 2426 O O . LEU A 1 304 ? -18.255 -1.235 8.509 1.00 96.25 304 LEU A O 1
ATOM 2430 N N . TYR A 1 305 ? -18.209 -3.440 8.905 1.00 96.50 305 TYR A N 1
ATOM 2431 C CA . TYR A 1 305 ? -18.038 -3.810 7.499 1.00 96.50 305 TYR A CA 1
ATOM 2432 C C . TYR A 1 305 ? -19.229 -3.379 6.647 1.00 96.50 305 TYR A C 1
ATOM 2434 O O . TYR A 1 305 ? -19.038 -2.911 5.527 1.00 96.50 305 TYR A O 1
ATOM 2442 N N . ARG A 1 306 ? -20.453 -3.465 7.185 1.00 95.88 306 ARG A N 1
ATOM 2443 C CA . ARG A 1 306 ? -21.636 -2.917 6.515 1.00 95.88 306 ARG A CA 1
ATOM 2444 C C . ARG A 1 306 ? -21.512 -1.409 6.316 1.00 95.88 306 ARG A C 1
ATOM 2446 O O . ARG A 1 306 ? -21.709 -0.948 5.199 1.00 95.88 306 ARG A O 1
ATOM 2453 N N . GLN A 1 307 ? -21.128 -0.663 7.352 1.00 95.12 307 GLN A N 1
ATOM 2454 C CA . GLN A 1 307 ? -20.946 0.784 7.235 1.00 95.12 307 GLN A CA 1
ATOM 2455 C C . GLN A 1 307 ? -19.855 1.142 6.215 1.00 95.12 307 GLN A C 1
ATOM 2457 O O . GLN A 1 307 ? -20.036 2.065 5.427 1.00 95.12 307 GLN A O 1
ATOM 2462 N N . PHE A 1 308 ? -18.745 0.397 6.179 1.00 95.56 308 PHE A N 1
ATOM 2463 C CA . PHE A 1 308 ? -17.689 0.603 5.185 1.00 95.56 308 PHE A CA 1
ATOM 2464 C C . PHE A 1 308 ? -18.164 0.336 3.753 1.00 95.56 308 PHE A C 1
ATOM 2466 O O . PHE A 1 308 ? -17.789 1.077 2.841 1.00 95.56 308 PHE A O 1
ATOM 2473 N N . ALA A 1 309 ? -18.983 -0.699 3.552 1.00 94.50 309 ALA A N 1
ATOM 2474 C CA . ALA A 1 309 ? -19.586 -0.998 2.259 1.00 94.50 309 ALA A CA 1
ATOM 2475 C C . ALA A 1 309 ? -20.565 0.108 1.829 1.00 94.50 309 ALA A C 1
ATOM 2477 O O . ALA A 1 309 ? -20.442 0.626 0.722 1.00 94.50 309 ALA A O 1
ATOM 2478 N N . GLU A 1 310 ? -21.460 0.538 2.722 1.00 93.38 310 GLU A N 1
ATOM 2479 C CA . GLU A 1 310 ? -22.429 1.610 2.458 1.00 93.38 310 GLU A CA 1
ATOM 2480 C C . GLU A 1 310 ? -21.731 2.935 2.105 1.00 93.38 310 GLU A C 1
ATOM 2482 O O . GLU A 1 310 ? -22.011 3.523 1.058 1.00 93.38 310 GLU A O 1
ATOM 2487 N N . ASP A 1 311 ? -20.751 3.370 2.905 1.00 90.81 311 ASP A N 1
ATOM 2488 C CA . ASP A 1 311 ? -19.973 4.589 2.634 1.00 90.81 311 ASP A CA 1
ATOM 2489 C C . ASP A 1 311 ? -19.229 4.500 1.283 1.00 90.81 311 ASP A C 1
ATOM 2491 O O . ASP A 1 311 ? -19.048 5.511 0.598 1.00 90.81 311 ASP A O 1
ATOM 2495 N N . SER A 1 312 ? -18.840 3.291 0.861 1.00 88.25 312 SER A N 1
ATOM 2496 C CA . SER A 1 312 ? -18.163 3.058 -0.420 1.00 88.25 312 SER A CA 1
ATOM 2497 C C . SER A 1 312 ? -19.092 3.110 -1.637 1.00 88.25 312 SER A C 1
ATOM 2499 O O . SER A 1 312 ? -18.623 3.410 -2.737 1.00 88.25 312 SER A O 1
ATOM 2501 N N . GLU A 1 313 ? -20.382 2.830 -1.474 1.00 86.06 313 GLU A N 1
ATOM 2502 C CA . GLU A 1 313 ? -21.368 2.876 -2.562 1.00 86.06 313 GLU A CA 1
ATOM 2503 C C . GLU A 1 313 ? -21.973 4.274 -2.747 1.00 86.06 313 GLU A C 1
ATOM 2505 O O . GLU A 1 313 ? -22.286 4.674 -3.869 1.00 86.06 313 GLU A O 1
ATOM 2510 N N . ILE A 1 314 ? -22.113 5.039 -1.659 1.00 80.94 314 ILE A N 1
ATOM 2511 C CA . ILE A 1 314 ? -22.817 6.330 -1.659 1.00 80.94 314 ILE A CA 1
ATOM 2512 C C . ILE A 1 314 ? -22.064 7.409 -2.450 1.00 80.94 314 ILE A C 1
ATOM 2514 O O . ILE A 1 314 ? -22.696 8.279 -3.056 1.00 80.94 314 ILE A O 1
ATOM 2518 N N . SER A 1 315 ? -20.727 7.398 -2.453 1.00 71.81 315 SER A N 1
ATOM 2519 C CA . SER A 1 315 ? -19.954 8.441 -3.128 1.00 71.81 315 SER A CA 1
ATOM 2520 C C . SER A 1 315 ? -18.599 7.972 -3.646 1.00 71.81 315 SER A C 1
ATOM 2522 O O . SER A 1 315 ? -17.767 7.439 -2.916 1.00 71.81 315 SER A O 1
ATOM 2524 N N . ASN A 1 316 ? -18.321 8.307 -4.907 1.00 71.44 316 ASN A N 1
ATOM 2525 C CA . ASN A 1 316 ? -16.988 8.182 -5.501 1.00 71.44 316 ASN A CA 1
ATOM 2526 C C . ASN A 1 316 ? -15.999 9.249 -4.992 1.00 71.44 316 ASN A C 1
ATOM 2528 O O . ASN A 1 316 ? -14.833 9.246 -5.394 1.00 71.44 316 ASN A O 1
ATOM 2532 N N . GLU A 1 317 ? -16.453 10.169 -4.136 1.00 73.81 317 GLU A N 1
ATOM 2533 C CA . GLU A 1 317 ? -15.627 11.223 -3.546 1.00 73.81 317 GLU A CA 1
ATOM 2534 C C . GLU A 1 317 ? -14.976 10.816 -2.218 1.00 73.81 317 GLU A C 1
ATOM 2536 O O . GLU A 1 317 ? -14.127 11.556 -1.720 1.00 73.81 317 GLU A O 1
ATOM 2541 N N . THR A 1 318 ? -15.315 9.652 -1.647 1.00 84.50 318 THR A N 1
ATOM 2542 C CA . THR A 1 318 ? -14.635 9.166 -0.438 1.00 84.50 318 THR A CA 1
ATOM 2543 C C . THR A 1 318 ? -13.156 8.902 -0.711 1.00 84.50 318 THR A C 1
ATOM 2545 O O . THR A 1 318 ? -12.760 8.499 -1.803 1.00 84.50 318 THR A O 1
ATOM 2548 N N . LEU A 1 319 ? -12.313 9.118 0.300 1.00 90.88 319 LEU A N 1
ATOM 2549 C CA . LEU A 1 319 ? -10.878 8.865 0.174 1.00 90.88 319 LEU A CA 1
ATOM 2550 C C . LEU A 1 319 ? -10.577 7.361 0.061 1.00 90.88 319 LEU A C 1
ATOM 2552 O O . LEU A 1 319 ? -9.700 6.957 -0.699 1.00 90.88 319 LEU A O 1
ATOM 2556 N N . PHE A 1 320 ? -11.332 6.539 0.791 1.00 94.06 320 PHE A N 1
ATOM 2557 C CA . PHE A 1 320 ? -11.178 5.087 0.822 1.00 94.06 320 PHE A CA 1
ATOM 2558 C C . PHE A 1 320 ? -12.375 4.379 0.198 1.00 94.06 320 PHE A C 1
ATOM 2560 O O . PHE A 1 320 ? -13.495 4.898 0.206 1.00 94.06 320 PHE A O 1
ATOM 2567 N N . TYR A 1 321 ? -12.125 3.181 -0.315 1.00 93.94 321 TYR A N 1
ATOM 2568 C CA . TYR A 1 321 ? -13.153 2.212 -0.662 1.00 93.94 321 TYR A CA 1
ATOM 2569 C C . TYR A 1 321 ? -12.938 0.920 0.119 1.00 93.94 321 TYR A C 1
ATOM 2571 O O . TYR A 1 321 ? -11.805 0.560 0.448 1.00 93.94 321 TYR A O 1
ATOM 2579 N N . TRP A 1 322 ? -14.040 0.243 0.403 1.00 95.56 322 TRP A N 1
ATOM 2580 C CA . TRP A 1 322 ? -14.071 -1.074 1.008 1.00 95.56 322 TRP A CA 1
ATOM 2581 C C . TRP A 1 322 ? -13.959 -2.159 -0.060 1.00 95.56 322 TRP A C 1
ATOM 2583 O O . TRP A 1 322 ? -14.699 -2.157 -1.043 1.00 95.56 322 TRP A O 1
ATOM 2593 N N . ASP A 1 323 ? -13.046 -3.095 0.160 1.00 94.69 323 ASP A N 1
ATOM 2594 C CA . ASP A 1 323 ? -12.900 -4.329 -0.602 1.00 94.69 323 ASP A CA 1
ATOM 2595 C C . ASP A 1 323 ? -13.186 -5.499 0.342 1.00 94.69 323 ASP A C 1
ATOM 2597 O O . ASP A 1 323 ? -12.397 -5.797 1.243 1.00 94.69 323 ASP A O 1
ATOM 2601 N N . ALA A 1 324 ? -14.341 -6.136 0.150 1.00 93.12 324 ALA A N 1
ATOM 2602 C CA . ALA A 1 324 ? -14.794 -7.226 1.005 1.00 93.12 324 ALA A CA 1
ATOM 2603 C C . ALA A 1 324 ? -13.954 -8.501 0.838 1.00 93.12 324 ALA A C 1
ATOM 2605 O O . ALA A 1 324 ? -13.775 -9.228 1.811 1.00 93.12 324 ALA A O 1
ATOM 2606 N N . GLU A 1 325 ? -13.422 -8.768 -0.359 1.00 90.69 325 GLU A N 1
ATOM 2607 C CA . GLU A 1 325 ? -12.621 -9.972 -0.620 1.00 90.69 325 GLU A CA 1
ATOM 2608 C C . GLU A 1 325 ? -11.285 -9.905 0.116 1.00 90.69 325 GLU A C 1
ATOM 2610 O O . GLU A 1 325 ? -10.799 -10.903 0.640 1.00 90.69 325 GLU A O 1
ATOM 2615 N N . ARG A 1 326 ? -10.709 -8.704 0.193 1.00 90.38 326 ARG A N 1
ATOM 2616 C CA . ARG A 1 326 ? -9.437 -8.451 0.880 1.00 90.38 326 ARG A CA 1
ATOM 2617 C C . ARG A 1 326 ? -9.605 -7.928 2.306 1.00 90.38 326 ARG A C 1
ATOM 2619 O O . ARG A 1 326 ? -8.604 -7.538 2.905 1.00 90.38 326 ARG A O 1
ATOM 2626 N N . SER A 1 327 ? -10.843 -7.848 2.805 1.00 93.00 327 SER A N 1
ATOM 2627 C CA . SER A 1 327 ? -11.203 -7.210 4.081 1.00 93.00 327 SER A CA 1
ATOM 2628 C C . SER A 1 327 ? -10.446 -5.893 4.305 1.00 93.00 327 SER A C 1
ATOM 2630 O O . SER A 1 327 ? -9.792 -5.691 5.328 1.00 93.00 327 SER A O 1
ATOM 2632 N N . GLY A 1 328 ? -10.452 -5.014 3.300 1.00 95.38 328 GLY A N 1
ATOM 2633 C CA . GLY A 1 328 ? -9.522 -3.890 3.227 1.00 95.38 328 GLY A CA 1
ATOM 2634 C C . GLY A 1 328 ? -10.173 -2.539 2.968 1.00 95.38 328 GLY A C 1
ATOM 2635 O O . GLY A 1 328 ? -11.100 -2.417 2.171 1.00 95.38 328 GLY A O 1
ATOM 2636 N N . LEU A 1 329 ? -9.634 -1.503 3.613 1.00 96.50 329 LEU A N 1
ATOM 2637 C CA . LEU A 1 329 ? -9.885 -0.104 3.279 1.00 96.50 329 LEU A CA 1
ATOM 2638 C C . LEU A 1 329 ? -8.713 0.419 2.460 1.00 96.50 329 LEU A C 1
ATOM 2640 O O . LEU A 1 329 ? -7.619 0.668 2.971 1.00 96.50 329 LEU A O 1
ATOM 2644 N N . PHE A 1 330 ? -8.948 0.599 1.171 1.00 94.94 330 PHE A N 1
ATOM 2645 C CA . PHE A 1 330 ? -7.918 0.969 0.217 1.00 94.94 330 PHE A CA 1
ATOM 2646 C C . PHE A 1 330 ? -8.137 2.379 -0.306 1.00 94.94 330 PHE A C 1
ATOM 2648 O O . PHE A 1 330 ? -9.269 2.824 -0.487 1.00 94.94 330 PHE A O 1
ATOM 2655 N N . LEU A 1 331 ? -7.042 3.093 -0.561 1.00 93.19 331 LEU A N 1
ATOM 2656 C CA . LEU A 1 331 ? -7.115 4.426 -1.145 1.00 93.19 331 LEU A CA 1
ATOM 2657 C C . LEU A 1 331 ? -7.777 4.349 -2.527 1.00 93.19 331 LEU A C 1
ATOM 2659 O O . LEU A 1 331 ? -7.412 3.494 -3.342 1.00 93.19 331 LEU A O 1
ATOM 2663 N N . ARG A 1 332 ? -8.734 5.243 -2.797 1.00 90.81 332 ARG A N 1
ATOM 2664 C CA . ARG A 1 332 ? -9.308 5.432 -4.134 1.00 90.81 332 ARG A CA 1
ATOM 2665 C C . ARG A 1 332 ? -8.322 6.182 -5.018 1.00 90.81 332 ARG A C 1
ATOM 2667 O O . ARG A 1 332 ? -8.444 7.388 -5.227 1.00 90.81 332 ARG A O 1
ATOM 2674 N N . SER A 1 333 ? -7.359 5.440 -5.539 1.00 87.50 333 SER A N 1
ATOM 2675 C CA . SER A 1 333 ? -6.328 5.993 -6.406 1.00 87.50 333 SER A CA 1
ATOM 2676 C C . SER A 1 333 ? -6.789 6.021 -7.861 1.00 87.50 333 SER A C 1
ATOM 2678 O O . SER A 1 333 ? -7.366 5.053 -8.362 1.00 87.50 333 SER A O 1
ATOM 2680 N N . ARG A 1 334 ? -6.526 7.132 -8.554 1.00 86.75 334 ARG A N 1
ATOM 2681 C CA . ARG A 1 334 ? -6.687 7.239 -10.011 1.00 86.75 334 ARG A CA 1
ATOM 2682 C C . ARG A 1 334 ? -5.310 7.355 -10.632 1.00 86.75 334 ARG A C 1
ATOM 2684 O O . ARG A 1 334 ? -4.511 8.186 -10.213 1.00 86.75 334 ARG A O 1
ATOM 2691 N N . PHE A 1 335 ? -5.053 6.537 -11.643 1.00 88.56 335 PHE A N 1
ATOM 2692 C CA . PHE A 1 335 ? -3.790 6.559 -12.362 1.00 88.56 335 PHE A CA 1
ATOM 2693 C C . PHE A 1 335 ? -4.007 7.066 -13.782 1.00 88.56 335 PHE A C 1
ATOM 2695 O O . PHE A 1 335 ? -4.913 6.619 -14.486 1.00 88.56 335 PHE A O 1
ATOM 2702 N N . ILE A 1 336 ? -3.166 8.006 -14.193 1.00 90.31 336 ILE A N 1
ATOM 2703 C CA . ILE A 1 336 ? -3.166 8.580 -15.532 1.00 90.31 336 ILE A CA 1
ATOM 2704 C C . ILE A 1 336 ? -2.120 7.830 -16.345 1.00 90.31 336 ILE A C 1
ATOM 2706 O O . ILE A 1 336 ? -0.926 7.899 -16.052 1.00 90.31 336 ILE A O 1
ATOM 2710 N N . LEU A 1 337 ? -2.581 7.120 -17.372 1.00 90.81 337 LEU A N 1
ATOM 2711 C CA . LEU A 1 337 ? -1.729 6.495 -18.372 1.00 90.81 337 LEU A CA 1
ATOM 2712 C C . LEU A 1 337 ? -1.598 7.441 -19.567 1.00 90.81 337 LEU A C 1
ATOM 2714 O O . LEU A 1 337 ? -2.598 7.802 -20.187 1.00 90.81 337 LEU A O 1
ATOM 2718 N N . SER A 1 338 ? -0.374 7.818 -19.920 1.00 91.31 338 SER A N 1
ATOM 2719 C CA . SER A 1 338 ? -0.102 8.652 -21.088 1.00 91.31 338 SER A CA 1
ATOM 2720 C C . SER A 1 338 ? 0.987 8.035 -21.963 1.00 91.31 338 SER A C 1
ATOM 2722 O O . SER A 1 338 ? 1.763 7.189 -21.523 1.00 91.31 338 SER A O 1
ATOM 2724 N N . THR A 1 339 ? 1.025 8.405 -23.241 1.00 90.81 339 THR A N 1
ATOM 2725 C CA . THR A 1 339 ? 2.074 7.955 -24.163 1.00 90.81 339 THR A CA 1
ATOM 2726 C C . THR A 1 339 ? 2.775 9.164 -24.742 1.00 90.81 339 THR A C 1
ATOM 2728 O O . THR A 1 339 ? 2.174 9.952 -25.469 1.00 90.81 339 THR A O 1
ATOM 2731 N N . TYR A 1 340 ? 4.067 9.279 -24.462 1.00 88.50 340 TYR A N 1
ATOM 2732 C CA . TYR A 1 340 ? 4.920 10.219 -25.160 1.00 88.50 340 TYR A CA 1
ATOM 2733 C C . TYR A 1 340 ? 5.190 9.716 -26.581 1.00 88.50 340 TYR A C 1
ATOM 2735 O O . TYR A 1 340 ? 5.563 8.556 -26.781 1.00 88.50 340 TYR A O 1
ATOM 2743 N N . SER A 1 341 ? 5.037 10.600 -27.565 1.00 83.06 341 SER A N 1
ATOM 2744 C CA . SER A 1 341 ? 5.456 10.382 -28.948 1.00 83.06 341 SER A CA 1
ATOM 2745 C C . SER A 1 341 ? 6.227 11.608 -29.437 1.00 83.06 341 SER A C 1
ATOM 2747 O O . SER A 1 341 ? 5.860 12.740 -29.133 1.00 83.06 341 SER A O 1
ATOM 2749 N N . LEU A 1 342 ? 7.306 11.387 -30.190 1.00 72.75 342 LEU A N 1
ATOM 2750 C CA . LEU A 1 342 ? 8.178 12.463 -30.682 1.00 72.75 342 LEU A CA 1
ATOM 2751 C C . LEU A 1 342 ? 7.449 13.426 -31.640 1.00 72.75 342 LEU A C 1
ATOM 2753 O O . LEU A 1 342 ? 7.826 14.587 -31.739 1.00 72.75 342 LEU A O 1
ATOM 2757 N N . GLU A 1 343 ? 6.383 12.969 -32.301 1.00 64.06 343 GLU A N 1
ATOM 2758 C CA . GLU A 1 343 ? 5.578 13.779 -33.228 1.00 64.06 343 GLU A CA 1
ATOM 2759 C C . GLU A 1 343 ? 4.722 14.841 -32.510 1.00 64.06 343 GLU A C 1
ATOM 2761 O O . GLU A 1 343 ? 4.396 15.870 -33.103 1.00 64.06 343 GLU A O 1
ATOM 2766 N N . ALA A 1 344 ? 4.420 14.645 -31.220 1.00 53.62 344 ALA A N 1
ATOM 2767 C CA . ALA A 1 344 ? 3.619 15.569 -30.412 1.00 53.62 344 ALA A CA 1
ATOM 2768 C C . ALA A 1 344 ? 4.389 16.827 -29.952 1.00 53.62 344 ALA A C 1
ATOM 2770 O O . ALA A 1 344 ? 3.784 17.741 -29.404 1.00 53.62 344 ALA A O 1
ATOM 2771 N N . GLY A 1 345 ? 5.709 16.890 -30.172 1.00 46.12 345 GLY A N 1
ATOM 2772 C CA . GLY A 1 345 ? 6.551 18.059 -29.872 1.00 46.12 345 GLY A CA 1
ATOM 2773 C C . GLY A 1 345 ? 6.724 19.040 -31.039 1.00 46.12 345 GLY A C 1
ATOM 2774 O O . GLY A 1 345 ? 7.533 19.960 -30.939 1.00 46.12 345 GLY A O 1
ATOM 2775 N N . THR A 1 346 ? 6.014 18.829 -32.153 1.00 36.97 346 THR A N 1
ATOM 2776 C CA . THR A 1 346 ? 6.128 19.619 -33.396 1.00 36.97 346 THR A CA 1
ATOM 2777 C C . THR A 1 346 ? 4.793 20.176 -33.913 1.00 36.97 346 THR A C 1
ATOM 2779 O O . THR A 1 346 ? 4.668 20.428 -35.112 1.00 36.97 346 THR A O 1
ATOM 2782 N N . GLN A 1 347 ? 3.806 20.399 -33.038 1.00 31.86 347 GLN A N 1
ATOM 2783 C CA . GLN A 1 347 ? 2.606 21.187 -33.367 1.00 31.86 347 GLN A CA 1
ATOM 2784 C C . GLN A 1 347 ? 2.473 22.417 -32.481 1.00 31.86 347 GLN A C 1
ATOM 2786 O O . GLN A 1 347 ? 2.661 22.273 -31.252 1.00 31.86 347 GLN A O 1
#

Solvent-accessible surface area (backbone atoms only — not comparable to full-atom values): 19235 Å² total; per-residue (Å²): 118,72,67,61,56,54,51,50,49,51,51,50,51,56,64,68,60,57,71,81,61,48,66,39,28,41,37,35,35,34,42,66,86,53,70,69,50,62,60,44,50,57,51,23,50,53,49,38,31,69,80,35,77,57,41,45,76,48,77,43,82,27,56,41,40,90,92,44,49,72,61,26,47,54,48,42,41,64,48,32,46,76,34,29,41,34,38,41,36,56,37,74,56,90,57,64,74,60,51,51,51,25,62,51,20,17,43,34,58,37,29,38,74,71,72,61,52,69,58,51,52,53,48,50,55,50,40,53,77,68,70,45,67,28,31,35,40,30,24,75,36,64,71,52,35,52,40,48,46,53,60,38,61,96,68,56,90,49,48,71,47,74,38,52,50,76,48,74,65,56,49,50,47,59,73,67,41,81,77,66,63,65,29,40,36,32,41,27,43,62,69,57,34,52,55,46,49,55,48,36,49,75,72,64,67,71,80,64,69,68,28,42,36,44,33,34,76,38,72,73,80,80,73,66,90,77,57,91,56,33,30,34,36,37,28,50,40,57,66,51,54,20,54,57,69,73,36,94,78,69,81,80,58,95,82,62,59,59,52,51,37,51,49,31,52,49,54,37,52,51,55,52,50,53,59,76,36,51,93,75,41,91,56,60,57,45,60,44,51,78,91,71,59,54,61,79,30,40,70,37,29,52,53,51,54,49,51,42,46,50,57,38,70,78,37,95,79,46,67,50,34,57,37,80,92,69,39,22,53,33,70,62,77,53,71,49,77,47,72,51,50,79,74,73,79,75,118

Organism: NCBI:txid667449